Protein AF-A0A2N2STG0-F1 (afdb_monomer_lite)

Foldseek 3Di:
DDPLVVLVVVLCVVVVLVVQAQEQCLLAPFLFDDPDPLVVLLVVLVVCVVPPDPDDCRHVLVVLCVVQVALCSLVVLVVDDLVVLLVSCVSSVPFLVVCLFPPPSLLNNLLVLLVVLLVLCPPCLNPVLQPCVVPDRLSVVLNVLSNVLSVVSVPPPPDCNVVSLVSNLVSLVVSLVSLVVSVVCCVVPPDDLVSVSSSVSSNVSSVSSNLSSLCNDNPGVSVSVSVSVSVSSSSNSSSCSSPSVVSCVVCVVVVVVVVVVVVCVVCVLVDDPDPVSVVVLVVLQVVLVVLVVVLVVVLVVLVPPPDDPVVNVVVNVVSVVVSVVVSVVVVRDD

Secondary structure (DSSP, 8-state):
--HHHHHHHHHHHHHHHHHHSB-HHHHHHTTSPPSS-HHHHHHHHHHHHHS-----TTBHHHHHHHHS-STTHHHHHHHS-HHHHHHHHHHHT--GGG-SS--HHHHHHHHHHHHHHHHHHTSHHHHTTS--SSPPPHHHHHHHHHHHHHHHTTTT-TT-HHHHHHHHHHHHHHHHHHHHHHHHTHHHH---HHHHHHHHHHHHHHHHHHHHHHTT-S-HHHHHHHHHHHHHHHHHHHHHTT-HHHHHHHTHHHHHHHHHHHHHHHHGGG---SHHHHHHHHHHHHHHHHHHHHHHHHHHHHTTS---HHHHHHHHHHHHHHHHHHHHHHT---

Radius of gyration: 29.54 Å; chains: 1; bounding box: 77×51×75 Å

pLDDT: mean 80.1, std 12.78, range [44.28, 96.44]

Sequence (334 aa):
VGPAEVRRELAALVRGILASARCVHALTESGVPSGHGFFDELLDKVGRRFLPDVGDPQDLRAVIRRVFPKQRDYHWLGAVDEVTWRRLLDLLGVTAESVVGVPAELSSAVRILAHHVASLGLLPEITDRMPLDGVESPFLVLSDRVRRYTDSFDNDVAGDEDPLLVEALETLAACRDAVTHLRANKHVHGTSLRLTTLTFRLLRQVERLEVLLHLTEPIQRDFQRAAIALFRELVEAENTRNHVGRHVKASADLLAYQIVEHAAKKGSKYITTTRREFGRFFVASVGGGLIVAVFALFKLLLAKADLSLGAEALLYSLNYAACFILIYLTGAAL

Structure (mmCIF, N/CA/C/O backbone):
data_AF-A0A2N2STG0-F1
#
_entry.id   AF-A0A2N2STG0-F1
#
loop_
_atom_site.group_PDB
_atom_site.id
_atom_site.type_symbol
_atom_site.label_atom_id
_atom_site.label_alt_id
_atom_site.label_comp_id
_atom_site.label_asym_id
_atom_site.label_entity_id
_atom_site.label_seq_id
_atom_site.pdbx_PDB_ins_code
_atom_site.Cartn_x
_atom_site.Cartn_y
_atom_site.Cartn_z
_atom_site.occupancy
_atom_site.B_iso_or_equiv
_atom_site.auth_seq_id
_atom_site.auth_comp_id
_atom_site.auth_asym_id
_atom_site.auth_atom_id
_atom_site.pdbx_PDB_model_num
ATOM 1 N N . VAL A 1 1 ? 5.513 -27.836 -32.061 1.00 56.75 1 VAL A N 1
ATOM 2 C CA . VAL A 1 1 ? 5.977 -26.531 -31.547 1.00 56.75 1 VAL A CA 1
ATOM 3 C C . VAL A 1 1 ? 7.265 -26.758 -30.778 1.00 56.75 1 VAL A C 1
ATOM 5 O O . VAL A 1 1 ? 7.267 -27.542 -29.833 1.00 56.75 1 VAL A O 1
ATOM 8 N N . GLY A 1 2 ? 8.380 -26.193 -31.240 1.00 78.19 2 GLY A N 1
ATOM 9 C CA . GLY A 1 2 ? 9.674 -26.352 -30.561 1.00 78.19 2 GLY A CA 1
ATOM 10 C C . GLY A 1 2 ? 9.774 -25.475 -29.299 1.00 78.19 2 GLY A C 1
ATOM 11 O O . GLY A 1 2 ? 9.099 -24.448 -29.229 1.00 78.19 2 GLY A O 1
ATOM 12 N N . PRO A 1 3 ? 10.646 -25.784 -28.318 1.00 74.62 3 PRO A N 1
ATOM 13 C CA . PRO A 1 3 ? 10.806 -24.969 -27.101 1.00 74.62 3 PRO A CA 1
ATOM 14 C C . PRO A 1 3 ? 11.121 -23.486 -27.377 1.00 74.62 3 PRO A C 1
ATOM 16 O O . PRO A 1 3 ? 10.695 -22.597 -26.643 1.00 74.62 3 PRO A O 1
ATOM 19 N N . ALA A 1 4 ? 11.839 -23.202 -28.469 1.00 77.50 4 ALA A N 1
ATOM 20 C CA . ALA A 1 4 ? 12.186 -21.845 -28.896 1.00 77.50 4 ALA A CA 1
ATOM 21 C C . ALA A 1 4 ? 11.020 -21.067 -29.539 1.00 77.50 4 ALA A C 1
ATOM 23 O O . ALA A 1 4 ? 11.072 -19.839 -29.622 1.00 77.50 4 ALA A O 1
ATOM 24 N N . GLU A 1 5 ? 10.002 -21.773 -30.026 1.00 81.75 5 GLU A N 1
ATOM 25 C CA . GLU A 1 5 ? 8.785 -21.209 -30.615 1.00 81.75 5 GLU A CA 1
ATOM 26 C C . GLU A 1 5 ? 7.793 -20.855 -29.503 1.00 81.75 5 GLU A C 1
ATOM 28 O O . GLU A 1 5 ? 7.400 -19.697 -29.400 1.00 81.75 5 GLU A O 1
ATOM 33 N N . VAL A 1 6 ? 7.568 -21.779 -28.554 1.00 81.75 6 VAL A N 1
ATOM 34 C CA . VAL A 1 6 ? 6.781 -21.524 -27.330 1.00 81.75 6 VAL A CA 1
ATOM 35 C C . VAL A 1 6 ? 7.324 -20.318 -26.560 1.00 81.75 6 VAL A C 1
ATOM 37 O O . VAL A 1 6 ? 6.560 -19.453 -26.140 1.00 81.75 6 VAL A O 1
ATOM 40 N N . ARG A 1 7 ? 8.653 -20.219 -26.397 1.00 81.06 7 ARG A N 1
ATOM 41 C CA . ARG A 1 7 ? 9.286 -19.070 -25.730 1.00 81.06 7 ARG A CA 1
ATOM 42 C C . ARG A 1 7 ? 8.962 -17.751 -26.432 1.00 81.06 7 ARG A C 1
ATOM 44 O O . ARG A 1 7 ? 8.663 -16.769 -25.763 1.00 81.06 7 ARG A O 1
ATOM 51 N N . ARG A 1 8 ? 9.048 -17.717 -27.765 1.00 81.56 8 ARG A N 1
ATOM 52 C CA . ARG A 1 8 ? 8.791 -16.501 -28.551 1.00 81.56 8 ARG A CA 1
ATOM 53 C C . ARG A 1 8 ? 7.330 -16.080 -28.468 1.00 81.56 8 ARG A C 1
ATOM 55 O O . ARG A 1 8 ? 7.073 -14.902 -28.244 1.00 81.56 8 ARG A O 1
ATOM 62 N N . GLU A 1 9 ? 6.406 -17.026 -28.600 1.00 84.81 9 GLU A N 1
ATOM 63 C CA . GLU A 1 9 ? 4.970 -16.762 -28.485 1.00 84.81 9 GLU A CA 1
ATOM 64 C C . GLU A 1 9 ? 4.594 -16.277 -27.085 1.00 84.81 9 GLU A C 1
ATOM 66 O O . GLU A 1 9 ? 3.924 -15.257 -26.953 1.00 84.81 9 GLU A O 1
ATOM 71 N N . LEU A 1 10 ? 5.085 -16.941 -26.033 1.00 81.94 10 LEU A N 1
ATOM 72 C CA . LEU A 1 10 ? 4.819 -16.537 -24.654 1.00 81.94 10 LEU A CA 1
ATOM 73 C C . LEU A 1 10 ? 5.378 -15.140 -24.358 1.00 81.94 10 LEU A C 1
ATOM 75 O O . LEU A 1 10 ? 4.678 -14.305 -23.792 1.00 81.94 10 LEU A O 1
ATOM 79 N N . ALA A 1 11 ? 6.614 -14.863 -24.776 1.00 81.31 11 ALA A N 1
ATOM 80 C CA . ALA A 1 11 ? 7.226 -13.548 -24.613 1.00 81.31 11 ALA A CA 1
ATOM 81 C C . ALA A 1 11 ? 6.447 -12.454 -25.365 1.00 81.31 11 ALA A C 1
ATOM 83 O O . ALA A 1 11 ? 6.236 -11.367 -24.831 1.00 81.31 11 ALA A O 1
ATOM 84 N N . ALA A 1 12 ? 5.985 -12.740 -26.586 1.00 79.88 12 ALA A N 1
ATOM 85 C CA . ALA A 1 12 ? 5.164 -11.815 -27.364 1.00 79.88 12 ALA A CA 1
ATOM 86 C C . ALA A 1 12 ? 3.797 -11.564 -26.710 1.00 79.88 12 ALA A C 1
ATOM 88 O O . ALA A 1 12 ? 3.369 -10.415 -26.631 1.00 79.88 12 ALA A O 1
ATOM 89 N N . LEU A 1 13 ? 3.145 -12.608 -26.190 1.00 82.12 13 LEU A N 1
ATOM 90 C CA . LEU A 1 13 ? 1.874 -12.496 -25.472 1.00 82.12 13 LEU A CA 1
ATOM 91 C C . LEU A 1 13 ? 2.015 -11.662 -24.198 1.00 82.12 13 LEU A C 1
ATOM 93 O O . LEU A 1 13 ? 1.231 -10.743 -23.987 1.00 82.12 13 LEU A O 1
ATOM 97 N N . VAL A 1 14 ? 3.024 -11.945 -23.369 1.00 79.19 14 VAL A N 1
ATOM 98 C CA . VAL A 1 14 ? 3.260 -11.202 -22.122 1.00 79.19 14 VAL A CA 1
ATOM 99 C C . VAL A 1 14 ? 3.549 -9.732 -22.418 1.00 79.19 14 VAL A C 1
ATOM 101 O O . VAL A 1 14 ? 2.912 -8.865 -21.826 1.00 79.19 14 VAL A O 1
ATOM 104 N N . ARG A 1 15 ? 4.438 -9.435 -23.374 1.00 75.81 15 ARG A N 1
ATOM 105 C CA . ARG A 1 15 ? 4.717 -8.047 -23.773 1.00 75.81 15 ARG A CA 1
ATOM 106 C C . ARG A 1 15 ? 3.490 -7.352 -24.359 1.00 75.81 15 ARG A C 1
ATOM 108 O O . ARG A 1 15 ? 3.246 -6.201 -24.027 1.00 75.81 15 ARG A O 1
ATOM 115 N N . GLY A 1 16 ? 2.697 -8.043 -25.177 1.00 75.88 16 GLY A N 1
ATOM 116 C CA . GLY A 1 16 ? 1.460 -7.495 -25.739 1.00 75.88 16 GLY A CA 1
ATOM 117 C C . GLY A 1 16 ? 0.414 -7.169 -24.671 1.00 75.88 16 GLY A C 1
ATOM 118 O O . GLY A 1 16 ? -0.232 -6.125 -24.737 1.00 75.88 16 GLY A O 1
ATOM 119 N N . ILE A 1 17 ? 0.282 -8.022 -23.651 1.00 75.94 17 ILE A N 1
ATOM 120 C CA . ILE A 1 17 ? -0.587 -7.766 -22.497 1.00 75.94 17 ILE A CA 1
ATOM 121 C C . ILE A 1 17 ? -0.082 -6.553 -21.714 1.00 75.94 17 ILE A C 1
ATOM 123 O O . ILE A 1 17 ? -0.860 -5.644 -21.461 1.00 75.94 17 ILE A O 1
ATOM 127 N N . LEU A 1 18 ? 1.206 -6.504 -21.369 1.00 72.56 18 LEU A N 1
ATOM 128 C CA . LEU A 1 18 ? 1.771 -5.389 -20.601 1.00 72.56 18 LEU A CA 1
ATOM 129 C C . LEU A 1 18 ? 1.690 -4.054 -21.355 1.00 72.56 18 LEU A C 1
ATOM 131 O O . LEU A 1 18 ? 1.413 -3.034 -20.739 1.00 72.56 18 LEU A O 1
ATOM 135 N N . ALA A 1 19 ? 1.869 -4.061 -22.678 1.00 72.69 19 ALA A N 1
ATOM 136 C CA . ALA A 1 19 ? 1.784 -2.858 -23.504 1.00 72.69 19 ALA A CA 1
ATOM 137 C C . ALA A 1 19 ? 0.347 -2.336 -23.690 1.00 72.69 19 ALA A C 1
ATOM 139 O O . ALA A 1 19 ? 0.158 -1.157 -23.970 1.00 72.69 19 ALA A O 1
ATOM 140 N N . SER A 1 20 ? -0.663 -3.205 -23.577 1.00 75.19 20 SER A N 1
ATOM 141 C CA . SER A 1 20 ? -2.077 -2.835 -23.753 1.00 75.19 20 SER A CA 1
ATOM 142 C C . SER A 1 20 ? -2.840 -2.665 -22.439 1.00 75.19 20 SER A C 1
ATOM 144 O O . SER A 1 20 ? -3.946 -2.122 -22.446 1.00 75.19 20 SER A O 1
ATOM 146 N N . ALA A 1 21 ? -2.278 -3.131 -21.323 1.00 79.25 21 ALA A N 1
ATOM 147 C CA . ALA A 1 21 ? -2.916 -3.059 -20.022 1.00 79.25 21 ALA A CA 1
ATOM 148 C C . ALA A 1 21 ? -2.761 -1.668 -19.395 1.00 79.25 21 ALA A C 1
ATOM 150 O O . ALA A 1 21 ? -1.659 -1.132 -19.285 1.00 79.25 21 ALA A O 1
ATOM 151 N N . ARG A 1 22 ? -3.869 -1.126 -18.888 1.00 84.75 22 ARG A N 1
ATOM 152 C CA . ARG A 1 22 ? -3.864 0.046 -18.007 1.00 84.75 22 ARG A CA 1
ATOM 153 C C . ARG A 1 22 ? -3.353 -0.380 -16.643 1.00 84.75 22 ARG A C 1
ATOM 155 O O . ARG A 1 22 ? -3.936 -1.259 -16.000 1.00 84.75 22 ARG A O 1
ATOM 162 N N . CYS A 1 23 ? -2.255 0.223 -16.212 1.00 86.19 23 CYS A N 1
ATOM 163 C CA . CYS A 1 23 ? -1.507 -0.226 -15.048 1.00 86.19 23 CYS A CA 1
ATOM 164 C C . CYS A 1 23 ? -1.678 0.714 -13.857 1.00 86.19 23 CYS A C 1
ATOM 166 O O . CYS A 1 23 ? -1.606 0.230 -12.730 1.00 86.19 23 CYS A O 1
ATOM 168 N N . VAL A 1 24 ? -1.971 2.006 -14.072 1.00 86.81 24 VAL A N 1
ATOM 169 C CA . VAL A 1 24 ? -2.031 3.022 -13.003 1.00 86.81 24 VAL A CA 1
ATOM 170 C C . VAL A 1 24 ? -2.802 2.536 -11.779 1.00 86.81 24 VAL A C 1
ATOM 172 O O . VAL A 1 24 ? -2.237 2.496 -10.691 1.00 86.81 24 VAL A O 1
ATOM 175 N N . HIS A 1 25 ? -4.048 2.085 -11.933 1.00 85.12 25 HIS A N 1
ATOM 176 C CA . HIS A 1 25 ? -4.849 1.662 -10.782 1.00 85.12 25 HIS A CA 1
ATOM 177 C C . HIS A 1 25 ? -4.335 0.388 -10.097 1.00 85.12 25 HIS A C 1
ATOM 179 O O . HIS A 1 25 ? -4.450 0.249 -8.880 1.00 85.12 25 HIS A O 1
ATOM 185 N N . ALA A 1 26 ? -3.763 -0.555 -10.848 1.00 86.50 26 ALA A N 1
ATOM 186 C CA . ALA A 1 26 ? -3.136 -1.730 -10.249 1.00 86.50 26 ALA A CA 1
ATOM 187 C C . ALA A 1 26 ? -1.927 -1.317 -9.399 1.00 86.50 26 ALA A C 1
ATOM 189 O O . ALA A 1 26 ? -1.773 -1.778 -8.272 1.00 86.50 26 ALA A O 1
ATOM 190 N N . LEU A 1 27 ? -1.102 -0.405 -9.914 1.00 88.31 27 LEU A N 1
ATOM 191 C CA . LEU A 1 27 ? 0.110 0.060 -9.244 1.00 88.31 27 LEU A CA 1
ATOM 192 C C . LEU A 1 27 ? -0.187 0.939 -8.018 1.00 88.31 27 LEU A C 1
ATOM 194 O O . LEU A 1 27 ? 0.565 0.888 -7.046 1.00 88.31 27 LEU A O 1
ATOM 198 N N . THR A 1 28 ? -1.268 1.725 -8.037 1.00 86.88 28 THR A N 1
ATOM 199 C CA . THR A 1 28 ? -1.589 2.692 -6.972 1.00 86.88 28 THR A CA 1
ATOM 200 C C . THR A 1 28 ? -2.554 2.157 -5.909 1.00 86.88 28 THR A C 1
ATOM 202 O O . THR A 1 28 ? -2.449 2.555 -4.747 1.00 86.88 28 THR A O 1
ATOM 205 N N . GLU A 1 29 ? -3.489 1.271 -6.270 1.00 81.25 29 GLU A N 1
ATOM 206 C CA . GLU A 1 29 ? -4.606 0.872 -5.395 1.00 81.25 29 GLU A CA 1
ATOM 207 C C . GLU A 1 29 ? -4.572 -0.604 -4.970 1.00 81.25 29 GLU A C 1
ATOM 209 O O . GLU A 1 29 ? -5.070 -0.934 -3.890 1.00 81.25 29 GLU A O 1
ATOM 214 N N . SER A 1 30 ? -4.005 -1.521 -5.766 1.00 80.62 30 SER A N 1
ATOM 215 C CA . SER A 1 30 ? -4.041 -2.949 -5.415 1.00 80.62 30 SER A CA 1
ATOM 216 C C . SER A 1 30 ? -3.218 -3.236 -4.156 1.00 80.62 30 SER A C 1
ATOM 218 O O . SER A 1 30 ? -2.026 -2.943 -4.069 1.00 80.62 30 SER A O 1
ATOM 220 N N . GLY A 1 31 ? -3.865 -3.854 -3.165 1.00 68.94 31 GLY A N 1
ATOM 221 C CA . GLY A 1 31 ? -3.233 -4.255 -1.902 1.00 68.94 31 GLY A CA 1
ATOM 222 C C . GLY A 1 31 ? -3.076 -3.123 -0.883 1.00 68.94 31 GLY A C 1
ATOM 223 O O . GLY A 1 31 ? -2.706 -3.391 0.263 1.00 68.94 31 GLY A O 1
ATOM 224 N N . VAL A 1 32 ? -3.418 -1.884 -1.251 1.00 68.25 32 VAL A N 1
ATOM 225 C CA . VAL A 1 32 ? -3.405 -0.730 -0.348 1.00 68.25 32 VAL A CA 1
ATOM 226 C C . VAL A 1 32 ? -4.781 -0.603 0.320 1.00 68.25 32 VAL A C 1
ATOM 228 O O . VAL A 1 32 ? -5.797 -0.586 -0.375 1.00 68.25 32 VAL A O 1
ATOM 231 N N . PRO A 1 33 ? -4.866 -0.508 1.662 1.00 62.88 33 PRO A N 1
ATOM 232 C CA . PRO A 1 33 ? -6.145 -0.313 2.338 1.00 62.88 33 PRO A CA 1
ATOM 233 C C . PRO A 1 33 ? -6.833 0.969 1.868 1.00 62.88 33 PRO A C 1
ATOM 235 O O . PRO A 1 33 ? -6.194 2.028 1.759 1.00 62.88 33 PRO A O 1
ATOM 238 N N . SER A 1 34 ? -8.139 0.875 1.629 1.00 61.31 34 SER A N 1
ATOM 239 C CA . SER A 1 34 ? -8.946 2.013 1.200 1.00 61.31 34 SER A CA 1
ATOM 240 C C . SER A 1 34 ? -8.976 3.110 2.274 1.00 61.31 34 SER A C 1
ATOM 242 O O . SER A 1 34 ? -8.724 2.865 3.454 1.00 61.31 34 SER A O 1
ATOM 244 N N . GLY A 1 35 ? -9.226 4.357 1.868 1.00 56.09 35 GLY A N 1
ATOM 245 C CA . GLY A 1 35 ? -9.373 5.476 2.809 1.00 56.09 35 GLY A CA 1
ATOM 246 C C . GLY A 1 35 ? -10.710 5.507 3.543 1.00 56.09 35 GLY A C 1
ATOM 247 O O . GLY A 1 35 ? -10.916 6.390 4.373 1.00 56.09 35 GLY A O 1
ATOM 248 N N . HIS A 1 36 ? -11.601 4.567 3.232 1.00 57.41 36 HIS A N 1
ATOM 249 C CA . HIS A 1 36 ? -12.917 4.447 3.838 1.00 57.41 36 HIS A CA 1
ATOM 250 C C . HIS A 1 36 ? -12.833 3.793 5.220 1.00 57.41 36 HIS A C 1
ATOM 252 O O . HIS A 1 36 ? -11.835 3.160 5.578 1.00 57.41 36 HIS A O 1
ATOM 258 N N . GLY A 1 37 ? -13.877 3.972 6.032 1.00 58.19 37 GLY A N 1
ATOM 259 C CA . GLY A 1 37 ? -13.944 3.316 7.329 1.00 58.19 37 GLY A CA 1
ATOM 260 C C . GLY A 1 37 ? -13.908 1.796 7.160 1.00 58.19 37 GLY A C 1
ATOM 261 O O . GLY A 1 37 ? -14.424 1.254 6.186 1.00 58.19 37 GLY A O 1
ATOM 262 N N . PHE A 1 38 ? -13.336 1.088 8.136 1.00 63.78 38 PHE A N 1
ATOM 263 C CA . PHE A 1 38 ? -13.289 -0.379 8.150 1.00 63.78 38 PHE A CA 1
ATOM 264 C C . PHE A 1 38 ? -14.650 -1.032 7.817 1.00 63.78 38 PHE A C 1
ATOM 266 O O . PHE A 1 38 ? -14.708 -2.014 7.077 1.00 63.78 38 PHE A O 1
ATOM 273 N N . PHE A 1 39 ? -15.746 -0.474 8.344 1.00 60.75 39 PHE A N 1
ATOM 274 C CA . PHE A 1 39 ? -17.104 -0.964 8.100 1.00 60.75 39 PHE A CA 1
ATOM 275 C C . PHE A 1 39 ? -17.588 -0.738 6.666 1.00 60.75 39 PHE A C 1
ATOM 277 O O . PHE A 1 39 ? -18.233 -1.629 6.119 1.00 60.75 39 PHE A O 1
ATOM 284 N N . ASP A 1 40 ? -17.243 0.389 6.048 1.00 66.31 40 ASP A N 1
ATOM 285 C CA . ASP A 1 40 ? -17.576 0.661 4.647 1.00 66.31 40 ASP A CA 1
ATOM 286 C C . ASP A 1 40 ? -16.870 -0.359 3.744 1.00 66.31 40 ASP A C 1
ATOM 288 O O . ASP A 1 40 ? -17.488 -0.982 2.886 1.00 66.31 40 ASP A O 1
ATOM 292 N N . GLU A 1 41 ? -15.594 -0.645 4.023 1.00 70.44 41 GLU A N 1
ATOM 293 C CA . GLU A 1 41 ? -14.815 -1.619 3.257 1.00 70.44 41 GLU A CA 1
ATOM 294 C C . GLU A 1 41 ? -15.315 -3.067 3.452 1.00 70.44 41 GLU A C 1
ATOM 296 O O . GLU A 1 41 ? -15.244 -3.895 2.536 1.00 70.44 41 GLU A O 1
ATOM 301 N N . LEU A 1 42 ? -15.833 -3.396 4.641 1.00 70.81 42 LEU A N 1
ATOM 302 C CA . LEU A 1 42 ? -16.512 -4.669 4.892 1.00 70.81 42 LEU A CA 1
ATOM 303 C C . LEU A 1 42 ? -17.825 -4.778 4.116 1.00 70.81 42 LEU A C 1
ATOM 305 O O . LEU A 1 42 ? -18.059 -5.807 3.476 1.00 70.81 42 LEU A O 1
ATOM 309 N N . LEU A 1 43 ? -18.673 -3.748 4.187 1.00 72.44 43 LEU A N 1
ATOM 310 C CA . LEU A 1 43 ? -19.955 -3.706 3.486 1.00 72.44 43 LEU A CA 1
ATOM 311 C C . LEU A 1 43 ? -19.745 -3.816 1.977 1.00 72.44 43 LEU A C 1
ATOM 313 O O . LEU A 1 43 ? -20.403 -4.636 1.340 1.00 72.44 43 LEU A O 1
ATOM 317 N N . ASP A 1 44 ? -18.753 -3.117 1.432 1.00 73.56 44 ASP A N 1
ATOM 318 C CA . ASP A 1 44 ? -18.370 -3.209 0.025 1.00 73.56 44 ASP A CA 1
ATOM 319 C C . ASP A 1 44 ? -17.932 -4.619 -0.383 1.00 73.56 44 ASP A C 1
ATOM 321 O O . ASP A 1 44 ? -18.254 -5.087 -1.477 1.00 73.56 44 ASP A O 1
ATOM 325 N N . LYS A 1 45 ? -17.180 -5.330 0.464 1.00 75.06 45 LYS A N 1
ATOM 326 C CA . LYS A 1 45 ? -16.735 -6.705 0.162 1.00 75.06 45 LYS A CA 1
ATOM 327 C C . LYS A 1 45 ? -17.861 -7.718 0.245 1.00 75.06 45 LYS A C 1
ATOM 329 O O . LYS A 1 45 ? -17.909 -8.643 -0.566 1.00 75.06 45 LYS A O 1
ATOM 334 N N . VAL A 1 46 ? -18.763 -7.550 1.209 1.00 74.81 46 VAL A N 1
ATOM 335 C CA . VAL A 1 46 ? -19.980 -8.362 1.304 1.00 74.81 46 VAL A CA 1
ATOM 336 C C . VAL A 1 46 ? -20.878 -8.081 0.101 1.00 74.81 46 VAL A C 1
ATOM 338 O O . VAL A 1 46 ? -21.321 -9.025 -0.549 1.00 74.81 46 VAL A O 1
ATOM 341 N N . GLY A 1 47 ? -21.069 -6.812 -0.263 1.00 75.44 47 GLY A N 1
ATOM 342 C CA . GLY A 1 47 ? -21.822 -6.389 -1.442 1.00 75.44 47 GLY A CA 1
ATOM 343 C C . GLY A 1 47 ? -21.267 -6.992 -2.730 1.00 75.44 47 GLY A C 1
ATOM 344 O O . GLY A 1 47 ? -22.014 -7.604 -3.489 1.00 75.44 47 GLY A O 1
ATOM 345 N N . ARG A 1 48 ? -19.941 -6.957 -2.922 1.00 77.56 48 ARG A N 1
ATOM 346 C CA . ARG A 1 48 ? -19.256 -7.563 -4.081 1.00 77.56 48 ARG A CA 1
ATOM 347 C C . ARG A 1 48 ? -19.405 -9.081 -4.194 1.00 77.56 48 ARG A C 1
ATOM 349 O O . ARG A 1 48 ? -19.154 -9.639 -5.261 1.00 77.56 48 ARG A O 1
ATOM 356 N N . ARG A 1 49 ? -19.824 -9.768 -3.124 1.00 75.06 49 ARG A N 1
ATOM 357 C CA . ARG A 1 49 ? -20.189 -11.191 -3.178 1.00 75.06 49 ARG A CA 1
ATOM 358 C C . ARG A 1 49 ? -21.553 -11.418 -3.837 1.00 75.06 49 ARG A C 1
ATOM 360 O O . ARG A 1 49 ? -21.756 -12.479 -4.417 1.00 75.06 49 ARG A O 1
ATOM 367 N N . PHE A 1 50 ? -22.457 -10.443 -3.747 1.00 71.62 50 PHE A N 1
ATOM 368 C CA . PHE A 1 50 ? -23.789 -10.484 -4.356 1.00 71.62 50 PHE A CA 1
ATOM 369 C C . PHE A 1 50 ? -23.827 -9.802 -5.727 1.00 71.62 50 PHE A C 1
ATOM 371 O O . PHE A 1 50 ? -24.516 -10.284 -6.620 1.00 71.62 50 PHE A O 1
ATOM 378 N N . LEU A 1 51 ? -23.058 -8.726 -5.907 1.00 74.12 51 LEU A N 1
ATOM 379 C CA . LEU A 1 51 ? -22.933 -7.997 -7.165 1.00 74.12 51 LEU A CA 1
ATOM 380 C C . LEU A 1 51 ? -21.446 -7.903 -7.557 1.00 74.12 51 LEU A C 1
ATOM 382 O O . LEU A 1 51 ? -20.745 -6.993 -7.106 1.00 74.12 51 LEU A O 1
ATOM 386 N N . PRO A 1 52 ? -20.917 -8.866 -8.335 1.00 72.19 52 PRO A N 1
ATOM 387 C CA . PRO A 1 52 ? -19.525 -8.841 -8.756 1.00 72.19 52 PRO A CA 1
ATOM 388 C C . PRO A 1 52 ? -19.243 -7.607 -9.611 1.00 72.19 52 PRO A C 1
ATOM 390 O O . PRO A 1 52 ? -19.957 -7.325 -10.568 1.00 72.19 52 PRO A O 1
ATOM 393 N N . ASP A 1 53 ? -18.174 -6.901 -9.271 1.00 66.62 53 ASP A N 1
ATOM 394 C CA . ASP A 1 53 ? -17.731 -5.721 -10.005 1.00 66.62 53 ASP A CA 1
ATOM 395 C C . ASP A 1 53 ? -17.242 -6.094 -11.420 1.00 66.62 53 ASP A C 1
ATOM 397 O O . ASP A 1 53 ? -16.365 -6.957 -11.570 1.00 66.62 53 ASP A O 1
ATOM 401 N N . VAL A 1 54 ? -17.817 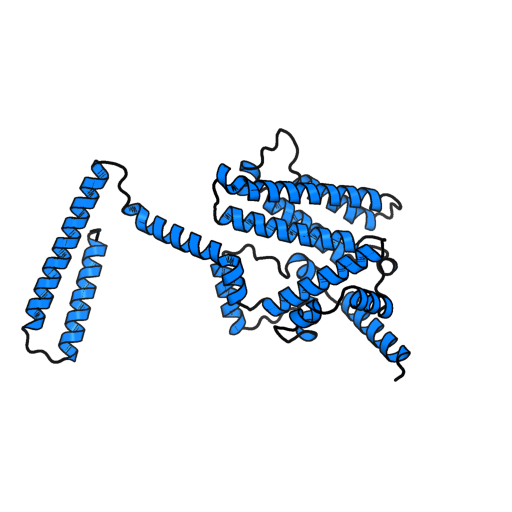-5.457 -12.445 1.00 60.66 54 VAL A N 1
ATOM 402 C CA . VAL A 1 54 ? -17.438 -5.616 -13.857 1.00 60.66 54 VAL A CA 1
ATOM 403 C C . VAL A 1 54 ? -16.501 -4.464 -14.213 1.00 60.66 54 VAL A C 1
ATOM 405 O O . VAL A 1 54 ? -16.912 -3.449 -14.766 1.00 60.66 54 VAL A O 1
ATOM 408 N N . GLY A 1 55 ? -15.234 -4.615 -13.831 1.00 68.38 55 GLY A N 1
ATOM 409 C CA . GLY A 1 55 ? -14.190 -3.644 -14.157 1.00 68.38 55 GLY A CA 1
ATOM 410 C C . GLY A 1 55 ? -13.786 -3.664 -15.636 1.00 68.38 55 GLY A C 1
ATOM 411 O O . GLY A 1 55 ? -14.128 -4.588 -16.378 1.00 68.38 55 GLY A O 1
ATOM 412 N N . ASP A 1 56 ? -13.006 -2.661 -16.038 1.00 78.75 56 ASP A N 1
ATOM 413 C CA . ASP A 1 56 ? -12.414 -2.552 -17.375 1.00 78.75 56 ASP A CA 1
ATOM 414 C C . ASP A 1 56 ? -11.574 -3.810 -17.706 1.00 78.75 56 ASP A C 1
ATOM 416 O O . ASP A 1 56 ? -10.638 -4.129 -16.966 1.00 78.75 56 ASP A O 1
ATOM 420 N N . PRO A 1 57 ? -11.874 -4.549 -18.794 1.00 80.00 57 PRO A N 1
ATOM 421 C CA . PRO A 1 57 ? -11.096 -5.717 -19.207 1.00 80.00 57 PRO A CA 1
ATOM 422 C C . PRO A 1 57 ? -9.622 -5.423 -19.514 1.00 80.00 57 PRO A C 1
ATOM 424 O O . PRO A 1 57 ? -8.816 -6.354 -19.500 1.00 80.00 57 PRO A O 1
ATOM 427 N N . GLN A 1 58 ? -9.283 -4.165 -19.812 1.00 82.38 58 GLN A N 1
ATOM 428 C CA . GLN A 1 58 ? -7.917 -3.714 -20.080 1.00 82.38 58 GLN A CA 1
ATOM 429 C C . GLN A 1 58 ? -7.169 -3.292 -18.808 1.00 82.38 58 GLN A C 1
ATOM 431 O O . GLN A 1 58 ? -5.968 -3.046 -18.865 1.00 82.38 58 GLN A O 1
ATOM 436 N N . ASP A 1 59 ? -7.832 -3.227 -17.652 1.00 86.06 59 ASP A N 1
ATOM 437 C CA . ASP A 1 59 ? -7.168 -2.981 -16.371 1.00 86.06 59 ASP A CA 1
ATOM 438 C C . ASP A 1 59 ? -6.297 -4.190 -15.994 1.00 86.06 59 ASP A C 1
ATOM 440 O O . ASP A 1 59 ? -6.760 -5.339 -15.996 1.00 86.06 59 ASP A O 1
ATOM 444 N N . LEU A 1 60 ? -5.035 -3.949 -15.625 1.00 87.25 60 LEU A N 1
ATOM 445 C CA . LEU A 1 60 ? -4.100 -4.997 -15.213 1.00 87.25 60 LEU A CA 1
ATOM 446 C C . LEU A 1 60 ? -4.667 -5.874 -14.081 1.00 87.25 60 LEU A C 1
ATOM 448 O O . LEU A 1 60 ? -4.428 -7.081 -14.051 1.00 87.25 60 LEU A O 1
ATOM 452 N N . ARG A 1 61 ? -5.494 -5.321 -13.191 1.00 88.38 61 ARG A N 1
ATOM 453 C CA . ARG A 1 61 ? -6.202 -6.086 -12.154 1.00 88.38 61 ARG A CA 1
ATOM 454 C C . ARG A 1 61 ? -7.154 -7.111 -12.764 1.00 88.38 61 ARG A C 1
ATOM 456 O O . ARG A 1 61 ? -7.211 -8.252 -12.310 1.00 88.38 61 ARG A O 1
ATOM 463 N N . ALA A 1 62 ? -7.901 -6.736 -13.803 1.00 87.44 62 ALA A N 1
ATOM 464 C CA . ALA A 1 62 ? -8.794 -7.651 -14.514 1.00 87.44 62 ALA A CA 1
ATOM 465 C C . ALA A 1 62 ? -8.013 -8.753 -15.239 1.00 87.44 62 ALA A C 1
ATOM 467 O O . ALA A 1 62 ? -8.401 -9.923 -15.172 1.00 87.44 62 ALA A O 1
ATOM 468 N N . VAL A 1 63 ? -6.881 -8.398 -15.850 1.00 87.56 63 VAL A N 1
ATOM 469 C CA . VAL A 1 63 ? -5.957 -9.354 -16.470 1.00 87.56 63 VAL A CA 1
ATOM 470 C C . VAL A 1 63 ? -5.441 -10.357 -15.436 1.00 87.56 63 VAL A C 1
ATOM 472 O O . VAL A 1 63 ? -5.572 -11.564 -15.644 1.00 87.56 63 VAL A O 1
ATOM 475 N N . ILE A 1 64 ? -4.935 -9.887 -14.291 1.00 89.31 64 ILE A N 1
ATOM 476 C CA . ILE A 1 64 ? -4.447 -10.743 -13.200 1.00 89.31 64 ILE A CA 1
ATOM 477 C C . ILE A 1 64 ? -5.540 -11.704 -12.736 1.00 89.31 64 ILE A C 1
ATOM 479 O O . ILE A 1 64 ? -5.286 -12.899 -12.615 1.00 89.31 64 ILE A O 1
ATOM 483 N N . ARG A 1 65 ? -6.775 -11.226 -12.545 1.00 89.00 65 ARG A N 1
ATOM 484 C CA . ARG A 1 65 ? -7.903 -12.082 -12.143 1.00 89.00 65 ARG A CA 1
ATOM 485 C C . ARG A 1 65 ? -8.249 -13.153 -13.177 1.00 89.00 65 ARG A C 1
ATOM 487 O O . ARG A 1 65 ? -8.718 -14.223 -12.800 1.00 89.00 65 ARG A O 1
ATOM 494 N N . ARG A 1 66 ? -8.042 -12.880 -14.467 1.00 88.31 66 ARG A N 1
ATOM 495 C CA . ARG A 1 66 ? -8.284 -13.848 -15.545 1.00 88.31 66 ARG A CA 1
ATOM 496 C C . ARG A 1 66 ? -7.175 -14.896 -15.637 1.00 88.31 66 ARG A C 1
ATOM 498 O O . ARG A 1 66 ? -7.474 -16.057 -15.904 1.00 88.31 66 ARG A O 1
ATOM 505 N N . VAL A 1 67 ? -5.922 -14.493 -15.424 1.00 89.25 67 VAL A N 1
ATOM 506 C CA . VAL A 1 67 ? -4.749 -15.382 -15.487 1.00 89.25 67 VAL A CA 1
ATOM 507 C C . VAL A 1 67 ? -4.604 -16.220 -14.209 1.00 89.25 67 VAL A C 1
ATOM 509 O O . VAL A 1 67 ? -4.287 -17.404 -14.292 1.00 89.25 67 VAL A O 1
ATOM 512 N N . PHE A 1 68 ? -4.904 -15.639 -13.043 1.00 91.25 68 PHE A N 1
ATOM 513 C CA . PHE A 1 68 ? -4.804 -16.257 -11.713 1.00 91.25 68 PHE A CA 1
ATOM 514 C C . PHE A 1 68 ? -6.171 -16.285 -11.007 1.00 91.25 68 PHE A C 1
ATOM 516 O O . PHE A 1 68 ? -6.394 -15.554 -10.035 1.00 91.25 68 PHE A O 1
ATOM 523 N N . PRO A 1 69 ? -7.131 -17.089 -11.500 1.00 88.94 69 PRO A N 1
ATOM 524 C CA . PRO A 1 69 ? -8.506 -17.062 -11.014 1.00 88.94 69 PRO A CA 1
ATOM 525 C C . PRO A 1 69 ? -8.688 -17.699 -9.629 1.00 88.94 69 PRO A C 1
ATOM 527 O O . PRO A 1 69 ? -9.736 -17.510 -9.005 1.00 88.94 69 PRO A O 1
ATOM 530 N N . LYS A 1 70 ? -7.728 -18.491 -9.126 1.00 89.56 70 LYS A N 1
ATOM 531 C CA . LYS A 1 70 ? -7.889 -19.188 -7.845 1.00 89.56 70 LYS A CA 1
ATOM 532 C C . LYS A 1 70 ? -7.420 -18.287 -6.708 1.00 89.56 70 LYS A C 1
ATOM 534 O O . LYS A 1 70 ? -6.300 -17.800 -6.701 1.00 89.56 70 LYS A O 1
ATOM 539 N N . GLN A 1 71 ? -8.224 -18.196 -5.647 1.00 86.56 71 GLN A N 1
ATOM 540 C CA . GLN A 1 71 ? -7.909 -17.410 -4.436 1.00 86.56 71 GLN A CA 1
ATOM 541 C C . GLN A 1 71 ? -6.587 -17.794 -3.741 1.00 86.56 71 GLN A C 1
ATOM 543 O O . GLN A 1 71 ? -6.124 -17.070 -2.867 1.00 86.56 71 GLN A O 1
ATOM 548 N N . ARG A 1 72 ? -6.007 -18.951 -4.078 1.00 90.25 72 ARG A N 1
ATOM 549 C CA . ARG A 1 72 ? -4.758 -19.472 -3.508 1.00 90.25 72 ARG A CA 1
ATOM 550 C C . ARG A 1 72 ? -3.591 -19.454 -4.499 1.00 90.25 72 ARG A C 1
ATOM 552 O O . ARG A 1 72 ? -2.547 -20.005 -4.166 1.00 90.25 72 ARG A O 1
ATOM 559 N N . ASP A 1 73 ? -3.739 -18.856 -5.685 1.00 91.88 73 ASP A N 1
ATOM 560 C CA . ASP A 1 73 ? -2.662 -18.832 -6.685 1.00 91.88 73 ASP A CA 1
ATOM 561 C C . ASP A 1 73 ? -1.411 -18.106 -6.159 1.00 91.88 73 ASP A C 1
ATOM 563 O O . ASP A 1 73 ? -0.285 -18.555 -6.371 1.00 91.88 73 ASP A O 1
ATOM 567 N N . TYR A 1 74 ? -1.595 -17.075 -5.333 1.00 92.00 74 TYR A N 1
ATOM 568 C CA . TYR A 1 74 ? -0.489 -16.395 -4.657 1.00 92.00 74 TYR A CA 1
ATOM 569 C C . TYR A 1 74 ? 0.407 -17.320 -3.803 1.00 92.00 74 TYR A C 1
ATOM 571 O O . TYR A 1 74 ? 1.594 -17.038 -3.650 1.00 92.00 74 TYR A O 1
ATOM 579 N N . HIS A 1 75 ? -0.108 -18.442 -3.275 1.00 92.06 75 HIS A N 1
ATOM 580 C CA . HIS A 1 75 ? 0.696 -19.365 -2.464 1.00 92.06 75 HIS A CA 1
ATOM 581 C C . HIS A 1 75 ? 1.780 -20.065 -3.282 1.00 92.06 75 HIS A C 1
ATOM 583 O O . HIS A 1 75 ? 2.924 -20.141 -2.838 1.00 92.06 75 HIS A O 1
ATOM 589 N N . TRP A 1 76 ? 1.436 -20.587 -4.464 1.00 94.12 76 TRP A N 1
ATOM 590 C CA . TRP A 1 76 ? 2.427 -21.271 -5.293 1.00 94.12 76 TRP A CA 1
ATOM 591 C C . TRP A 1 76 ? 3.379 -20.262 -5.937 1.00 94.12 76 TRP A C 1
ATOM 593 O O . TRP A 1 76 ? 4.576 -20.520 -5.995 1.00 94.12 76 TRP A O 1
ATOM 603 N N . LEU A 1 77 ? 2.888 -19.077 -6.318 1.00 92.69 77 LEU A N 1
ATOM 604 C CA . LEU A 1 77 ? 3.720 -17.982 -6.829 1.00 92.69 77 LEU A CA 1
ATOM 605 C C . LEU A 1 77 ? 4.754 -17.500 -5.802 1.00 92.69 77 LEU A C 1
ATOM 607 O O . LEU A 1 77 ? 5.904 -17.212 -6.151 1.00 92.69 77 LEU A O 1
ATOM 611 N N . GLY A 1 78 ? 4.357 -17.440 -4.529 1.00 90.44 78 GLY A N 1
ATOM 612 C CA . GLY A 1 78 ? 5.246 -17.140 -3.407 1.00 90.44 78 GLY A CA 1
ATOM 613 C C . GLY A 1 78 ? 6.262 -18.249 -3.117 1.00 90.44 78 GLY A C 1
ATOM 614 O O . GLY A 1 78 ? 7.353 -17.948 -2.646 1.00 90.44 78 GLY A O 1
ATOM 615 N N . ALA A 1 79 ? 5.940 -19.505 -3.440 1.00 92.50 79 ALA A N 1
ATOM 616 C CA . ALA A 1 79 ? 6.816 -20.658 -3.214 1.00 92.50 79 ALA A CA 1
ATOM 617 C C . ALA A 1 79 ? 7.918 -20.831 -4.276 1.00 92.50 79 ALA A C 1
ATOM 619 O O . ALA A 1 79 ? 8.903 -21.517 -4.015 1.00 92.50 79 ALA A O 1
ATOM 620 N N . VAL A 1 80 ? 7.771 -20.227 -5.461 1.00 94.00 80 VAL A N 1
ATOM 621 C CA . VAL A 1 80 ? 8.821 -20.218 -6.496 1.00 94.00 80 VAL A CA 1
ATOM 622 C C . VAL A 1 80 ? 10.027 -19.413 -5.995 1.00 94.00 80 VAL A C 1
ATOM 624 O O . VAL A 1 80 ? 9.869 -18.324 -5.451 1.00 94.00 80 VAL A O 1
ATOM 627 N N . ASP A 1 81 ? 11.246 -19.911 -6.155 1.00 92.69 81 ASP A N 1
ATOM 628 C CA . ASP A 1 81 ? 12.443 -19.186 -5.725 1.00 92.69 81 ASP A CA 1
ATOM 629 C C . ASP A 1 81 ? 12.777 -18.006 -6.660 1.00 92.69 81 ASP A C 1
ATOM 631 O O . ASP A 1 81 ? 12.331 -17.926 -7.808 1.00 92.69 81 ASP A O 1
ATOM 635 N N . GLU A 1 82 ? 13.573 -17.058 -6.166 1.00 89.56 82 GLU A N 1
ATOM 636 C CA . GLU A 1 82 ? 13.928 -15.853 -6.921 1.00 89.56 82 GLU A CA 1
ATOM 637 C C . GLU A 1 82 ? 14.755 -16.158 -8.183 1.00 89.56 82 GLU A C 1
ATOM 639 O O . GLU A 1 82 ? 14.592 -15.483 -9.198 1.00 89.56 82 GLU A O 1
ATOM 644 N N . VAL A 1 83 ? 15.602 -17.195 -8.165 1.00 92.06 83 VAL A N 1
ATOM 645 C CA . VAL A 1 83 ? 16.441 -17.569 -9.318 1.00 92.06 83 VAL A CA 1
ATOM 646 C C . VAL A 1 83 ? 15.567 -18.059 -10.471 1.00 92.06 83 VAL A C 1
ATOM 648 O O . VAL A 1 83 ? 15.769 -17.657 -11.618 1.00 92.06 83 VAL A O 1
ATOM 651 N N . THR A 1 84 ? 14.555 -18.872 -10.169 1.00 93.12 84 THR A N 1
ATOM 652 C CA . THR A 1 84 ? 13.570 -19.339 -11.150 1.00 93.12 84 THR A CA 1
ATOM 653 C C . THR A 1 84 ? 12.779 -18.178 -11.755 1.00 93.12 84 THR A C 1
ATOM 655 O O . THR A 1 84 ? 12.585 -18.140 -12.972 1.00 93.12 84 THR A O 1
ATOM 658 N N . TRP A 1 85 ? 12.374 -17.197 -10.943 1.00 93.00 85 TRP A N 1
ATOM 659 C CA . TRP A 1 85 ? 11.701 -15.996 -11.440 1.00 93.00 85 TRP A CA 1
ATOM 660 C C . TRP A 1 85 ? 12.576 -15.163 -12.370 1.00 93.00 85 TRP A C 1
ATOM 662 O O . TRP A 1 85 ? 12.127 -14.793 -13.454 1.00 93.00 85 TRP A O 1
ATOM 672 N N . ARG A 1 86 ? 13.828 -14.897 -11.986 1.00 90.88 86 ARG A N 1
ATOM 673 C CA . ARG A 1 86 ? 14.762 -14.142 -12.834 1.00 90.88 86 ARG A CA 1
ATOM 674 C C . ARG A 1 86 ? 14.988 -14.844 -14.167 1.00 90.88 86 ARG A C 1
ATOM 676 O O . ARG A 1 86 ? 14.840 -14.222 -15.212 1.00 90.88 86 ARG A O 1
ATOM 683 N N . ARG A 1 87 ? 15.187 -16.167 -14.144 1.00 90.50 87 ARG A N 1
ATOM 684 C CA . ARG A 1 87 ? 15.303 -16.975 -15.366 1.00 90.50 87 ARG A CA 1
ATOM 685 C C . ARG A 1 87 ? 14.065 -16.859 -16.257 1.00 90.50 87 ARG A C 1
ATOM 687 O O . ARG A 1 87 ? 14.200 -16.833 -17.477 1.00 90.50 87 ARG A O 1
ATOM 694 N N . LEU A 1 88 ? 12.864 -16.811 -15.678 1.00 88.94 88 LEU A N 1
ATOM 695 C CA . LEU A 1 88 ? 11.638 -16.589 -16.444 1.00 88.94 88 LEU A CA 1
ATOM 696 C C . LEU A 1 88 ? 11.630 -15.196 -17.088 1.00 88.94 88 LEU A C 1
ATOM 698 O O . LEU A 1 88 ? 11.346 -15.102 -18.278 1.00 88.94 88 LEU A O 1
ATOM 702 N N . LEU A 1 89 ? 11.970 -14.141 -16.342 1.00 87.25 89 LEU A N 1
ATOM 703 C CA . LEU A 1 89 ? 12.051 -12.777 -16.879 1.00 87.25 89 LEU A CA 1
ATOM 704 C C . LEU A 1 89 ? 13.069 -12.675 -18.024 1.00 87.25 89 LEU A C 1
ATOM 706 O O . LEU A 1 89 ? 12.739 -12.127 -19.076 1.00 87.25 89 LEU A O 1
ATOM 710 N N . ASP A 1 90 ? 14.244 -13.294 -17.874 1.00 86.94 90 ASP A N 1
ATOM 711 C CA . ASP A 1 90 ? 15.271 -13.364 -18.921 1.00 86.94 90 ASP A CA 1
ATOM 712 C C . ASP A 1 90 ? 14.748 -14.082 -20.176 1.00 86.94 90 ASP A C 1
ATOM 714 O O . ASP A 1 90 ? 14.929 -13.618 -21.302 1.00 86.94 90 ASP A O 1
ATOM 718 N N . LEU A 1 91 ? 14.042 -15.207 -20.004 1.00 85.44 91 LEU A N 1
ATOM 719 C CA . LEU A 1 91 ? 13.451 -15.965 -21.115 1.00 85.44 91 LEU A CA 1
ATOM 720 C C . LEU A 1 91 ? 12.332 -15.201 -21.830 1.00 85.44 91 LEU A C 1
ATOM 722 O O . LEU A 1 91 ? 12.144 -15.388 -23.036 1.00 85.44 91 LEU A O 1
ATOM 726 N N . LEU A 1 92 ? 11.588 -14.374 -21.095 1.00 81.38 92 LEU A N 1
ATOM 727 C CA . LEU A 1 92 ? 10.555 -13.495 -21.633 1.00 81.38 92 LEU A CA 1
ATOM 728 C C . LEU A 1 92 ? 11.141 -12.221 -22.259 1.00 81.38 92 LEU A C 1
ATOM 730 O O . LEU A 1 92 ? 10.418 -11.512 -22.957 1.00 81.38 92 LEU A O 1
ATOM 734 N N . GLY A 1 93 ? 12.434 -11.944 -22.064 1.00 78.44 93 GLY A N 1
ATOM 735 C CA . GLY A 1 93 ? 13.080 -10.714 -22.517 1.00 78.44 93 GLY A CA 1
ATOM 736 C C . GLY A 1 93 ? 12.519 -9.474 -21.822 1.00 78.44 93 GLY A C 1
ATOM 737 O O . GLY A 1 93 ? 12.344 -8.451 -22.474 1.00 78.44 93 GLY A O 1
ATOM 738 N N . VAL A 1 94 ? 12.160 -9.595 -20.540 1.00 77.31 94 VAL A N 1
ATOM 739 C CA . VAL A 1 94 ? 11.780 -8.461 -19.690 1.00 77.31 94 VAL A CA 1
ATOM 740 C C . VAL A 1 94 ? 13.062 -7.954 -19.031 1.00 77.31 94 VAL A C 1
ATOM 742 O O . VAL A 1 94 ? 13.569 -8.559 -18.082 1.00 77.31 94 VAL A O 1
ATOM 745 N N . THR A 1 95 ? 13.612 -6.871 -19.570 1.00 73.88 95 THR A N 1
ATOM 746 C CA . THR A 1 95 ? 14.874 -6.271 -19.115 1.00 73.88 95 THR A CA 1
ATOM 747 C C . THR A 1 95 ? 14.693 -4.799 -18.767 1.00 73.88 95 THR A C 1
ATOM 749 O O . THR A 1 95 ? 13.790 -4.153 -19.292 1.00 73.88 95 THR A O 1
ATOM 752 N N . ALA A 1 96 ? 15.568 -4.255 -17.926 1.00 69.06 96 ALA A N 1
ATOM 753 C CA . ALA A 1 96 ? 15.650 -2.824 -17.650 1.00 69.06 96 ALA A CA 1
ATOM 754 C C . ALA A 1 96 ? 15.863 -2.028 -18.952 1.00 69.06 96 ALA A C 1
ATOM 756 O O . ALA A 1 96 ? 15.196 -1.032 -19.190 1.00 69.06 96 ALA A O 1
ATOM 757 N N . GLU A 1 97 ? 16.678 -2.551 -19.876 1.00 62.22 97 GLU A N 1
ATOM 758 C CA . GLU A 1 97 ? 16.880 -1.974 -21.217 1.00 62.22 97 GLU A CA 1
ATOM 759 C C . GLU A 1 97 ? 15.632 -2.025 -22.116 1.00 62.22 97 GLU A C 1
ATOM 761 O O . GLU A 1 97 ? 15.540 -1.283 -23.086 1.00 62.22 97 GLU A O 1
ATOM 766 N N . SER A 1 98 ? 14.652 -2.893 -21.837 1.00 55.50 98 SER A N 1
ATOM 767 C CA . SER A 1 98 ? 13.365 -2.866 -22.552 1.00 55.50 98 SER A CA 1
ATOM 768 C C . SER A 1 98 ? 12.449 -1.725 -22.082 1.00 55.50 98 SER A C 1
ATOM 770 O O . SER A 1 98 ? 11.393 -1.508 -22.674 1.00 55.50 98 SER A O 1
ATOM 772 N N . VAL A 1 99 ? 12.880 -0.987 -21.052 1.00 52.41 99 VAL A N 1
ATOM 773 C CA . VAL A 1 99 ? 12.236 0.185 -20.450 1.00 52.41 99 VAL A CA 1
ATOM 774 C C . VAL A 1 99 ? 13.084 1.436 -20.736 1.00 52.41 99 VAL A C 1
ATOM 776 O O . VAL A 1 99 ? 13.445 2.185 -19.836 1.00 52.41 99 VAL A O 1
ATOM 779 N N . VAL A 1 100 ? 13.464 1.665 -21.999 1.00 46.00 100 VAL A N 1
ATOM 780 C CA . VAL A 1 100 ? 14.033 2.968 -22.391 1.00 46.00 100 VAL A CA 1
ATOM 781 C C . VAL A 1 100 ? 12.900 3.994 -22.347 1.00 46.00 100 VAL A C 1
ATOM 783 O O . VAL A 1 100 ? 11.996 3.957 -23.182 1.00 46.00 100 VAL A O 1
ATOM 786 N N . GLY A 1 101 ? 12.950 4.871 -21.342 1.00 55.12 101 GLY A N 1
ATOM 787 C CA . GLY A 1 101 ? 11.866 5.777 -20.966 1.00 55.12 101 GLY A CA 1
ATOM 788 C C . GLY A 1 101 ? 10.874 5.109 -20.009 1.00 55.12 101 GLY A C 1
ATOM 789 O O . GLY A 1 101 ? 10.383 4.005 -20.257 1.00 55.12 101 GLY A O 1
ATOM 790 N N . VAL A 1 102 ? 10.557 5.776 -18.895 1.00 59.28 102 VAL A N 1
ATOM 791 C CA . VAL A 1 102 ? 9.529 5.298 -17.961 1.00 59.28 102 VAL A CA 1
ATOM 792 C C . VAL A 1 102 ? 8.183 5.275 -18.688 1.00 59.28 102 VAL A C 1
ATOM 794 O O . VAL A 1 102 ? 7.747 6.320 -19.173 1.00 59.28 102 VAL A O 1
ATOM 797 N N . PRO A 1 103 ? 7.475 4.129 -18.760 1.00 75.62 103 PRO A N 1
ATOM 798 C CA . PRO A 1 103 ? 6.157 4.085 -19.373 1.00 75.62 103 PRO A CA 1
ATOM 799 C C . PRO A 1 103 ? 5.261 5.134 -18.714 1.00 75.62 103 PRO A C 1
ATOM 801 O O . PRO A 1 103 ? 5.226 5.219 -17.485 1.00 75.62 103 PRO A O 1
ATOM 804 N N . ALA A 1 104 ? 4.515 5.911 -19.502 1.00 81.81 104 ALA A N 1
ATOM 805 C CA . ALA A 1 104 ? 3.686 7.007 -18.985 1.00 81.81 104 ALA A CA 1
ATOM 806 C C . ALA A 1 104 ? 2.762 6.566 -17.828 1.00 81.81 104 ALA A C 1
ATOM 808 O O . ALA A 1 104 ? 2.536 7.314 -16.876 1.00 81.81 104 ALA A O 1
ATOM 809 N N . GLU A 1 105 ? 2.285 5.319 -17.870 1.00 84.75 105 GLU A N 1
ATOM 810 C CA . GLU A 1 105 ? 1.504 4.673 -16.808 1.00 84.75 105 GLU A CA 1
ATOM 811 C C . GLU A 1 105 ? 2.298 4.482 -15.498 1.00 84.75 105 GLU A C 1
ATOM 813 O O . GLU A 1 105 ? 1.764 4.733 -14.417 1.00 84.75 105 GLU A O 1
ATOM 818 N N . LEU A 1 106 ? 3.571 4.069 -15.569 1.00 86.75 106 LEU A N 1
ATOM 819 C CA . LEU A 1 106 ? 4.446 3.911 -14.401 1.00 86.75 106 LEU A CA 1
ATOM 820 C C . LEU A 1 106 ? 4.807 5.275 -13.803 1.00 86.75 106 LEU A C 1
ATOM 822 O O . LEU A 1 106 ? 4.658 5.458 -12.597 1.00 86.75 106 LEU A O 1
ATOM 826 N N . SER A 1 107 ? 5.187 6.247 -14.641 1.00 88.00 107 SER A N 1
ATOM 827 C CA . SER A 1 107 ? 5.466 7.629 -14.213 1.00 88.00 107 SER A CA 1
ATOM 828 C C . SER A 1 107 ? 4.246 8.243 -13.514 1.00 88.00 107 SER A C 1
ATOM 830 O O . SER A 1 107 ? 4.339 8.764 -12.399 1.00 88.00 107 SER A O 1
ATOM 832 N N . SER A 1 108 ? 3.058 8.073 -14.102 1.00 89.88 108 SER A N 1
ATOM 833 C CA . SER A 1 108 ? 1.796 8.515 -13.502 1.00 89.88 108 SER A CA 1
ATOM 834 C C . SER A 1 108 ? 1.529 7.839 -12.154 1.00 89.88 108 SER A C 1
ATOM 836 O O . SER A 1 108 ? 1.174 8.516 -11.190 1.00 89.88 108 SER A O 1
ATOM 838 N N . ALA A 1 109 ? 1.732 6.521 -12.048 1.00 91.81 109 ALA A N 1
ATOM 839 C CA . ALA A 1 109 ? 1.535 5.787 -10.798 1.00 91.81 109 ALA A CA 1
ATOM 840 C C . ALA A 1 109 ? 2.502 6.232 -9.688 1.00 91.81 109 ALA A C 1
ATOM 842 O O . ALA A 1 109 ? 2.073 6.444 -8.551 1.00 91.81 109 ALA A O 1
ATOM 843 N N . VAL A 1 110 ? 3.782 6.423 -10.022 1.00 93.12 110 VAL A N 1
ATOM 844 C CA . VAL A 1 110 ? 4.826 6.939 -9.122 1.00 93.12 110 VAL A CA 1
ATOM 845 C C . VAL A 1 110 ? 4.438 8.325 -8.596 1.00 93.12 110 VAL A C 1
ATOM 847 O O . VAL A 1 110 ? 4.416 8.541 -7.381 1.00 93.12 110 VAL A O 1
ATOM 850 N N . ARG A 1 111 ? 4.024 9.242 -9.483 1.00 93.25 111 ARG A N 1
ATOM 851 C CA . ARG A 1 111 ? 3.557 10.585 -9.100 1.00 93.25 111 ARG A CA 1
ATOM 852 C C . ARG A 1 111 ? 2.325 10.528 -8.202 1.00 93.25 111 ARG A C 1
ATOM 854 O O . ARG A 1 111 ? 2.296 11.218 -7.185 1.00 93.25 111 ARG A O 1
ATOM 861 N N . ILE A 1 112 ? 1.322 9.716 -8.541 1.00 93.56 112 ILE A N 1
ATOM 862 C CA . ILE A 1 112 ? 0.098 9.564 -7.736 1.00 93.56 112 ILE A CA 1
ATOM 863 C C . ILE A 1 112 ? 0.436 9.054 -6.331 1.00 93.56 112 ILE A C 1
ATOM 865 O O . ILE A 1 112 ? -0.041 9.616 -5.346 1.00 93.56 112 ILE A O 1
ATOM 869 N N . LEU A 1 113 ? 1.282 8.025 -6.214 1.00 93.62 113 LEU A N 1
ATOM 870 C CA . LEU A 1 113 ? 1.685 7.490 -4.913 1.00 93.62 113 LEU A CA 1
ATOM 871 C C . LEU A 1 113 ? 2.467 8.508 -4.085 1.00 93.62 113 LEU A C 1
ATOM 873 O O . LEU A 1 113 ? 2.190 8.632 -2.895 1.00 93.62 113 LEU A O 1
ATOM 877 N N . ALA A 1 114 ? 3.377 9.273 -4.688 1.00 95.62 114 ALA A N 1
ATOM 878 C CA . ALA A 1 114 ? 4.097 10.328 -3.977 1.00 95.62 114 ALA A CA 1
ATOM 879 C C . ALA A 1 114 ? 3.147 11.407 -3.430 1.00 95.62 114 ALA A C 1
ATOM 881 O O . ALA A 1 114 ? 3.255 11.787 -2.264 1.00 95.62 114 ALA A O 1
ATOM 882 N N . HIS A 1 115 ? 2.144 11.821 -4.214 1.00 94.50 115 HIS A N 1
ATOM 883 C CA . HIS A 1 115 ? 1.103 12.741 -3.740 1.00 94.50 115 HIS A CA 1
ATOM 884 C C . HIS A 1 115 ? 0.239 12.118 -2.638 1.00 94.50 115 HIS A C 1
ATOM 886 O O . HIS A 1 115 ? -0.113 12.802 -1.679 1.00 94.50 115 HIS A O 1
ATOM 892 N N . HIS A 1 116 ? -0.096 10.828 -2.727 1.00 92.75 116 HIS A N 1
ATOM 893 C CA . HIS A 1 116 ? -0.820 10.142 -1.657 1.00 92.75 116 HIS A CA 1
ATOM 894 C C . HIS A 1 116 ? -0.005 10.106 -0.357 1.00 92.75 116 HIS A C 1
ATOM 896 O O . HIS A 1 116 ? -0.542 10.467 0.693 1.00 92.75 116 HIS A O 1
ATOM 902 N N . VAL A 1 117 ? 1.286 9.768 -0.428 1.00 94.12 117 VAL A N 1
ATOM 903 C CA . VAL A 1 117 ? 2.201 9.791 0.722 1.00 94.12 117 VAL A CA 1
ATOM 904 C C . VAL A 1 117 ? 2.270 11.196 1.322 1.00 94.12 117 VAL A C 1
ATOM 906 O O . VAL A 1 117 ? 2.090 11.340 2.531 1.00 94.12 117 VAL A O 1
ATOM 909 N N . ALA A 1 118 ? 2.427 12.233 0.492 1.00 93.81 118 ALA A N 1
ATOM 910 C CA . ALA A 1 118 ? 2.382 13.628 0.926 1.00 93.81 118 ALA A CA 1
ATOM 911 C C . ALA A 1 118 ? 1.061 13.972 1.627 1.00 93.81 118 ALA A C 1
ATOM 913 O O . ALA A 1 118 ? 1.061 14.456 2.757 1.00 93.81 118 ALA A O 1
ATOM 914 N N . SER A 1 119 ? -0.073 13.648 1.003 1.00 92.94 119 SER A N 1
ATOM 915 C CA . SER A 1 119 ? -1.401 13.956 1.540 1.00 92.94 119 SER A CA 1
ATOM 916 C C . SER A 1 119 ? -1.657 13.309 2.902 1.00 92.94 119 SER A C 1
ATOM 918 O O . SER A 1 119 ? -2.226 13.947 3.783 1.00 92.94 119 SER A O 1
ATOM 920 N N . LEU A 1 120 ? -1.209 12.063 3.103 1.00 90.81 120 LEU A N 1
ATOM 921 C CA . LEU A 1 120 ? -1.355 11.352 4.371 1.00 90.81 120 LEU A CA 1
ATOM 922 C C . LEU A 1 120 ? -0.358 11.851 5.420 1.00 90.81 120 LEU A C 1
ATOM 924 O O . LEU A 1 120 ? -0.715 11.964 6.592 1.00 90.81 120 LEU A O 1
ATOM 928 N N . GLY A 1 121 ? 0.879 12.139 5.012 1.00 90.94 121 GLY A N 1
ATOM 929 C CA . GLY A 1 121 ? 1.953 12.596 5.893 1.00 90.94 121 GLY A CA 1
ATOM 930 C C . GLY A 1 121 ? 1.753 14.017 6.424 1.00 90.94 121 GLY A C 1
ATOM 931 O O . GLY A 1 121 ? 2.309 14.365 7.462 1.00 90.94 121 GLY A O 1
ATOM 932 N N . LEU A 1 122 ? 0.925 14.818 5.749 1.00 90.88 122 LEU A N 1
ATOM 933 C CA . LEU A 1 122 ? 0.576 16.189 6.139 1.00 90.88 122 LEU A CA 1
ATOM 934 C C . LEU A 1 122 ? -0.714 16.296 6.953 1.00 90.88 122 LEU A C 1
ATOM 936 O O . LEU A 1 122 ? -1.139 17.399 7.293 1.00 90.88 122 LEU A O 1
ATOM 940 N N . LEU A 1 123 ? -1.357 15.170 7.264 1.00 90.44 123 LEU A N 1
ATOM 941 C CA . LEU A 1 123 ? -2.513 15.186 8.148 1.00 90.44 123 LEU A CA 1
ATOM 942 C C . LEU A 1 123 ? -2.094 15.614 9.566 1.00 90.44 123 LEU A C 1
ATOM 944 O O . LEU A 1 123 ? -1.051 15.150 10.037 1.00 90.44 123 LEU A O 1
ATOM 948 N N . PRO A 1 124 ? -2.932 16.389 10.287 1.00 86.31 124 PRO A N 1
ATOM 949 C CA . PRO A 1 124 ? -2.652 16.826 11.658 1.00 86.31 124 PRO A CA 1
ATOM 950 C C . PRO A 1 124 ? -2.275 15.675 12.592 1.00 86.31 124 PRO A C 1
ATOM 952 O O . PRO A 1 124 ? -1.383 15.787 13.426 1.00 86.31 124 PRO A O 1
ATOM 955 N N . GLU A 1 125 ? -2.892 14.501 12.408 1.00 85.94 125 GLU A N 1
ATOM 956 C CA . GLU A 1 125 ? -2.566 13.313 13.195 1.00 85.94 125 GLU A CA 1
ATOM 957 C C . GLU A 1 125 ? -1.088 12.901 13.112 1.00 85.94 125 GLU A C 1
ATOM 959 O O . GLU A 1 125 ? -0.567 12.333 14.076 1.00 85.94 125 GLU A O 1
ATOM 964 N N . ILE A 1 126 ? -0.436 13.167 11.980 1.00 88.00 126 ILE A N 1
ATOM 965 C CA . ILE A 1 126 ? 0.977 12.883 11.738 1.00 88.00 126 ILE A CA 1
ATOM 966 C C . ILE A 1 126 ? 1.827 14.101 12.107 1.00 88.00 126 ILE A C 1
ATOM 968 O O . ILE A 1 126 ? 2.746 13.968 12.915 1.00 88.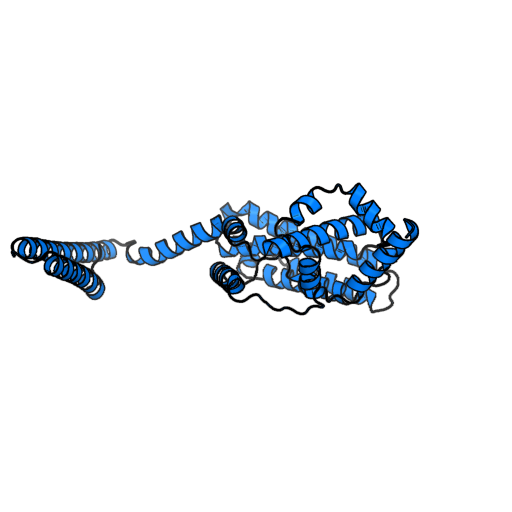00 126 ILE A O 1
ATOM 972 N N . THR A 1 127 ? 1.496 15.284 11.580 1.00 87.00 127 THR A N 1
ATOM 973 C CA . THR A 1 127 ? 2.316 16.496 11.742 1.00 87.00 127 THR A CA 1
ATOM 974 C C . THR A 1 127 ? 2.394 16.974 13.187 1.00 87.00 127 THR A C 1
ATOM 976 O O . THR A 1 127 ? 3.468 17.359 13.629 1.00 87.00 127 THR A O 1
ATOM 979 N N . ASP A 1 128 ? 1.319 16.866 13.976 1.00 83.38 128 ASP A N 1
ATOM 980 C CA . ASP A 1 128 ? 1.328 17.289 15.389 1.00 83.38 128 ASP A CA 1
ATOM 981 C C . ASP A 1 128 ? 2.282 16.445 16.255 1.00 83.38 128 ASP A C 1
ATOM 983 O O . ASP A 1 128 ? 2.649 16.832 17.364 1.00 83.38 128 ASP A O 1
ATOM 987 N N . ARG A 1 129 ? 2.657 15.252 15.776 1.00 82.75 129 ARG A N 1
ATOM 988 C CA . ARG A 1 129 ? 3.525 14.288 16.476 1.00 82.75 129 ARG A CA 1
ATOM 989 C C . ARG A 1 129 ? 4.922 14.204 15.869 1.00 82.75 129 ARG A C 1
ATOM 991 O O . ARG A 1 129 ? 5.757 13.454 16.367 1.00 82.75 129 ARG A O 1
ATOM 998 N N . MET A 1 130 ? 5.166 14.958 14.805 1.00 78.81 130 MET A N 1
ATOM 999 C CA . MET A 1 130 ? 6.456 15.085 14.152 1.00 78.81 130 MET A CA 1
ATOM 1000 C C . MET A 1 130 ? 6.887 16.546 14.263 1.00 78.81 130 MET A C 1
ATOM 1002 O O . MET A 1 130 ? 6.462 17.352 13.439 1.00 78.81 130 MET A O 1
ATOM 1006 N N . PRO A 1 131 ? 7.689 16.918 15.277 1.00 65.81 131 PRO A N 1
ATOM 1007 C CA . PRO A 1 131 ? 8.194 18.278 15.371 1.00 65.81 131 PRO A CA 1
ATOM 1008 C C . PRO A 1 131 ? 9.028 18.584 14.123 1.00 65.81 131 PRO A C 1
ATOM 1010 O O . PRO A 1 131 ? 10.080 17.995 13.887 1.00 65.81 131 PRO A O 1
ATOM 1013 N N . LEU A 1 132 ? 8.498 19.468 13.284 1.00 66.31 132 LEU A N 1
ATOM 1014 C CA . LEU A 1 132 ? 9.202 20.045 12.153 1.00 66.31 132 LEU A CA 1
ATOM 1015 C C . LEU A 1 132 ? 9.929 21.273 12.705 1.00 66.31 132 LEU A C 1
ATOM 1017 O O . LEU A 1 132 ? 9.342 22.350 12.781 1.00 66.31 132 LEU A O 1
ATOM 1021 N N . ASP A 1 133 ? 11.168 21.103 13.171 1.00 58.69 133 ASP A N 1
ATOM 1022 C CA . ASP A 1 133 ? 11.991 22.163 13.782 1.00 58.69 133 ASP A CA 1
ATOM 1023 C C . ASP A 1 133 ? 12.447 23.203 12.733 1.00 58.69 133 ASP A C 1
ATOM 1025 O O . ASP A 1 133 ? 13.631 23.369 12.452 1.00 58.69 133 ASP A O 1
ATOM 1029 N N . GLY A 1 134 ? 11.496 23.870 12.071 1.00 60.66 134 GLY A N 1
ATOM 1030 C CA . GLY A 1 134 ? 11.744 24.786 10.952 1.00 60.66 134 GLY A CA 1
ATOM 1031 C C . GLY A 1 134 ? 12.140 24.102 9.636 1.00 60.66 134 GLY A C 1
ATOM 1032 O O . GLY A 1 134 ? 12.388 24.793 8.651 1.00 60.66 134 GLY A O 1
ATOM 1033 N N . VAL A 1 135 ? 12.185 22.768 9.603 1.00 69.69 135 VAL A N 1
ATOM 1034 C CA . VAL A 1 135 ? 12.488 21.966 8.408 1.00 69.69 135 VAL A CA 1
ATOM 1035 C C . VAL A 1 135 ? 11.201 21.675 7.632 1.00 69.69 135 VAL A C 1
ATOM 1037 O O . VAL A 1 135 ? 10.157 21.397 8.222 1.00 69.69 135 VAL A O 1
ATOM 1040 N N . GLU A 1 136 ? 11.269 21.729 6.302 1.00 81.12 136 GLU A N 1
ATOM 1041 C CA . GLU A 1 136 ? 10.160 21.319 5.438 1.00 81.12 136 GLU A CA 1
ATOM 1042 C C . GLU A 1 136 ? 9.819 19.835 5.657 1.00 81.12 136 GLU A C 1
ATOM 1044 O O . GLU A 1 136 ? 10.699 18.995 5.848 1.00 81.12 136 GLU A O 1
ATOM 1049 N N . SER A 1 137 ? 8.528 19.495 5.648 1.00 88.94 137 SER A N 1
ATOM 1050 C CA . SER A 1 137 ? 8.085 18.115 5.863 1.00 88.94 137 SER A CA 1
ATOM 1051 C C . SER A 1 137 ? 8.707 17.172 4.821 1.00 88.94 137 SER A C 1
ATOM 1053 O O . SER A 1 137 ? 8.549 17.430 3.624 1.00 88.94 137 SER A O 1
ATOM 1055 N N . PRO A 1 138 ? 9.336 16.043 5.218 1.00 92.00 138 PRO A N 1
ATOM 1056 C CA . PRO A 1 138 ? 9.953 15.115 4.267 1.00 92.00 138 PRO A CA 1
ATOM 1057 C C . PRO A 1 138 ? 8.936 14.567 3.256 1.00 92.00 138 PRO A C 1
ATOM 1059 O O . PRO A 1 138 ? 9.288 14.293 2.113 1.00 92.00 138 PRO A O 1
ATOM 1062 N N . PHE A 1 139 ? 7.656 14.485 3.637 1.00 94.31 139 PHE A N 1
ATOM 1063 C CA . PHE A 1 139 ? 6.585 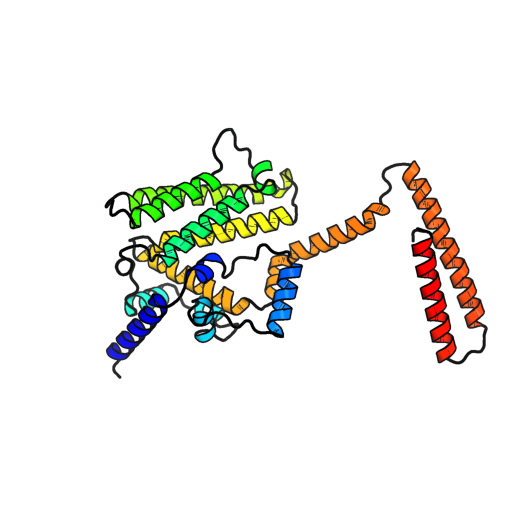14.049 2.745 1.00 94.31 139 PHE A CA 1
ATOM 1064 C C . PHE A 1 139 ? 6.291 15.056 1.617 1.00 94.31 139 PHE A C 1
ATOM 1066 O O . PHE A 1 139 ? 5.950 14.639 0.512 1.00 94.31 139 PHE A O 1
ATOM 1073 N N . LEU A 1 140 ? 6.435 16.366 1.869 1.00 92.88 140 LEU A N 1
ATOM 1074 C CA . LEU A 1 140 ? 6.321 17.400 0.827 1.00 92.88 140 LEU A CA 1
ATOM 1075 C C . LEU A 1 140 ? 7.525 17.362 -0.110 1.00 92.88 140 LEU A C 1
ATOM 1077 O O . LEU A 1 140 ? 7.351 17.312 -1.327 1.00 92.88 140 LEU A O 1
ATOM 1081 N N . VAL A 1 141 ? 8.728 17.308 0.469 1.00 94.75 141 VAL A N 1
ATOM 1082 C CA . VAL A 1 141 ? 9.988 17.230 -0.282 1.00 94.75 141 VAL A CA 1
ATOM 1083 C C . VAL A 1 141 ? 9.997 16.005 -1.200 1.00 94.75 141 VAL A C 1
ATOM 1085 O O . VAL A 1 141 ? 10.396 16.109 -2.359 1.00 94.75 141 VAL A O 1
ATOM 1088 N N . LEU A 1 142 ? 9.491 14.861 -0.723 1.00 96.38 142 LEU A N 1
ATOM 1089 C CA . LEU A 1 142 ? 9.363 13.641 -1.519 1.00 96.38 142 LEU A CA 1
ATOM 1090 C C . LEU A 1 142 ? 8.520 13.869 -2.777 1.00 96.38 142 LEU A C 1
ATOM 1092 O O . LEU A 1 142 ? 8.921 13.454 -3.861 1.00 96.38 142 LEU A O 1
ATOM 1096 N N . SER A 1 143 ? 7.365 14.528 -2.647 1.00 95.62 143 SER A N 1
ATOM 1097 C CA . SER A 1 143 ? 6.476 14.777 -3.785 1.00 95.62 143 SER A CA 1
ATOM 1098 C C . SER A 1 143 ? 7.125 15.669 -4.844 1.00 95.62 143 SER A C 1
ATOM 1100 O O . SER A 1 143 ? 6.904 15.441 -6.033 1.00 95.62 143 SER A O 1
ATOM 1102 N N . ASP A 1 144 ? 7.927 16.663 -4.445 1.00 94.38 144 ASP A N 1
ATOM 1103 C CA . ASP A 1 144 ? 8.645 17.508 -5.404 1.00 94.38 144 ASP A CA 1
ATOM 1104 C C . ASP A 1 144 ? 9.807 16.761 -6.069 1.00 94.38 144 ASP A C 1
ATOM 1106 O O . ASP A 1 144 ? 9.933 16.805 -7.290 1.00 94.38 144 ASP A O 1
ATOM 1110 N N . ARG A 1 145 ? 10.612 16.013 -5.303 1.00 95.12 145 ARG A N 1
ATOM 1111 C CA . ARG A 1 145 ? 11.734 15.226 -5.846 1.00 95.12 145 ARG A CA 1
ATOM 1112 C C . ARG A 1 145 ? 11.270 14.140 -6.807 1.00 95.12 145 ARG A C 1
ATOM 1114 O O . ARG A 1 145 ? 11.810 14.030 -7.902 1.00 95.12 145 ARG A O 1
ATOM 1121 N N . VAL A 1 146 ? 10.222 13.399 -6.444 1.00 94.62 146 VAL A N 1
ATOM 1122 C CA . VAL A 1 146 ? 9.612 12.405 -7.336 1.00 94.62 146 VAL A CA 1
ATOM 1123 C C . VAL A 1 146 ? 9.096 13.067 -8.608 1.00 94.62 146 VAL A C 1
ATOM 1125 O O . VAL A 1 146 ? 9.323 12.536 -9.687 1.00 94.62 146 VAL A O 1
ATOM 1128 N N . ARG A 1 147 ? 8.447 14.235 -8.509 1.00 92.56 147 ARG A N 1
ATOM 1129 C CA . ARG A 1 147 ? 7.986 14.974 -9.690 1.00 92.56 147 ARG A CA 1
ATOM 1130 C C . ARG A 1 147 ? 9.152 15.362 -10.599 1.00 92.56 147 ARG A C 1
ATOM 1132 O O . ARG A 1 147 ? 9.083 15.075 -11.786 1.00 92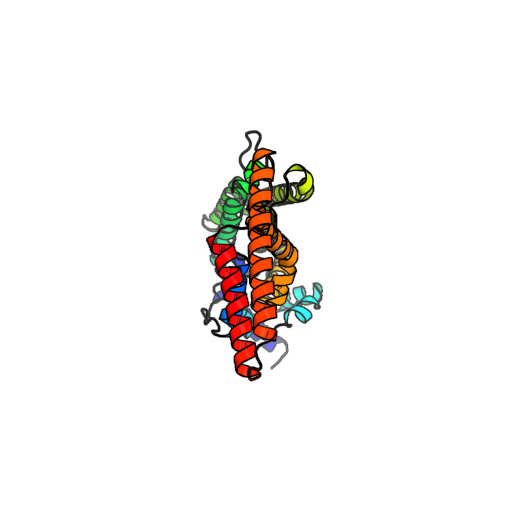.56 147 ARG A O 1
ATOM 1139 N N . ARG A 1 148 ? 10.218 15.957 -10.049 1.00 91.56 148 ARG A N 1
ATOM 1140 C CA . ARG A 1 148 ? 11.421 16.329 -10.817 1.00 91.56 148 ARG A CA 1
ATOM 1141 C C . ARG A 1 148 ? 12.044 15.126 -11.517 1.00 91.56 148 ARG A C 1
ATOM 1143 O O . ARG A 1 148 ? 12.347 15.222 -12.698 1.00 91.56 148 ARG A O 1
ATOM 1150 N N . TYR A 1 149 ? 12.170 14.004 -10.809 1.00 90.50 149 TYR A N 1
ATOM 1151 C CA . TYR A 1 149 ? 12.650 12.748 -11.379 1.00 90.50 149 TYR A CA 1
ATOM 1152 C C . TYR A 1 149 ? 11.745 12.240 -12.507 1.00 90.50 149 TYR A C 1
ATOM 1154 O O . TYR A 1 149 ? 12.215 11.861 -13.567 1.00 90.50 149 TYR A O 1
ATOM 1162 N N . THR A 1 150 ? 1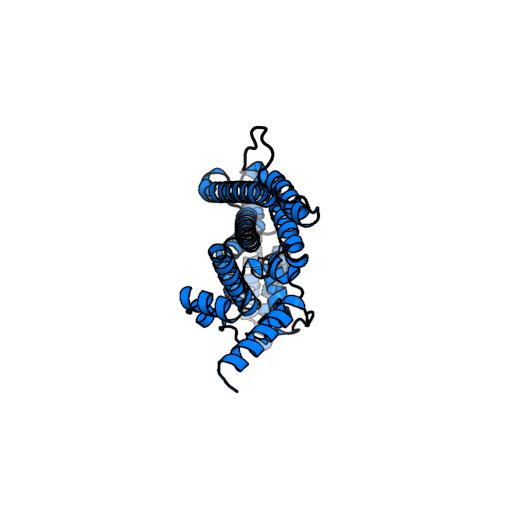0.424 12.257 -12.327 1.00 88.69 150 THR A N 1
ATOM 1163 C CA . THR A 1 150 ? 9.523 11.798 -13.391 1.00 88.69 150 THR A CA 1
ATOM 1164 C C . THR A 1 150 ? 9.471 12.744 -14.591 1.00 88.69 150 THR A C 1
ATOM 1166 O O . THR A 1 150 ? 9.280 12.280 -15.709 1.00 88.69 150 THR A O 1
ATOM 1169 N N . ASP A 1 151 ? 9.649 14.049 -14.371 1.00 87.31 151 ASP A N 1
ATOM 1170 C CA . ASP A 1 151 ? 9.658 15.063 -15.428 1.00 87.31 151 ASP A CA 1
ATOM 1171 C C . ASP A 1 151 ? 10.976 15.024 -16.235 1.00 87.31 151 ASP A C 1
ATOM 1173 O O . ASP A 1 151 ? 11.000 15.488 -17.376 1.00 87.31 151 ASP A O 1
ATOM 1177 N N . SER A 1 152 ? 12.079 14.478 -15.697 1.00 85.69 152 SER A N 1
ATOM 1178 C CA . SER A 1 152 ? 13.343 14.380 -16.447 1.00 85.69 152 SER A CA 1
ATOM 1179 C C . SER A 1 152 ? 13.254 13.412 -17.630 1.00 85.69 152 SER A C 1
ATOM 1181 O O . SER A 1 152 ? 13.882 13.674 -18.652 1.00 85.69 152 SER A O 1
ATOM 1183 N N . PHE A 1 153 ? 12.400 12.383 -17.548 1.00 78.75 153 PHE A N 1
ATOM 1184 C CA . PHE A 1 153 ? 12.157 11.438 -18.649 1.00 78.75 153 PHE A CA 1
ATOM 1185 C C . PHE A 1 153 ? 11.475 12.072 -19.867 1.00 78.75 153 PHE A C 1
ATOM 1187 O O . PHE A 1 153 ? 11.658 11.601 -20.986 1.00 78.75 153 PHE A O 1
ATOM 1194 N N . ASP A 1 154 ? 10.685 13.130 -19.658 1.00 73.88 154 ASP A N 1
ATOM 1195 C CA . ASP A 1 154 ? 9.951 13.811 -20.731 1.00 73.88 154 ASP A CA 1
ATOM 1196 C C . ASP A 1 154 ? 10.800 14.891 -21.428 1.00 73.88 154 ASP A C 1
ATOM 1198 O O . ASP A 1 154 ? 10.485 15.301 -22.546 1.00 73.88 154 ASP A O 1
ATOM 1202 N N . ASN A 1 155 ? 11.860 15.386 -20.775 1.00 65.94 155 ASN A N 1
ATOM 1203 C CA . ASN A 1 155 ? 12.548 16.617 -21.180 1.00 65.94 155 ASN A CA 1
ATOM 1204 C C . ASN A 1 155 ? 13.858 16.418 -21.968 1.00 65.94 155 ASN A C 1
ATOM 1206 O O . ASN A 1 155 ? 14.542 17.406 -22.230 1.00 65.94 155 ASN A O 1
ATOM 1210 N N . ASP A 1 156 ? 14.213 15.193 -22.375 1.00 56.66 156 ASP A N 1
ATOM 1211 C CA . ASP A 1 156 ? 15.425 14.875 -23.170 1.00 56.66 156 ASP A CA 1
ATOM 1212 C C . ASP A 1 156 ? 16.741 15.422 -22.551 1.00 56.66 156 ASP A C 1
ATOM 1214 O O . ASP A 1 156 ? 17.778 15.540 -23.210 1.00 56.66 156 ASP A O 1
ATOM 1218 N N . VAL A 1 157 ? 16.715 15.766 -21.253 1.00 55.69 157 VAL A N 1
ATOM 1219 C CA . VAL A 1 157 ? 17.877 16.221 -20.480 1.00 55.69 157 VAL A CA 1
ATOM 1220 C C . VAL A 1 157 ? 18.664 14.983 -20.072 1.00 55.69 157 VAL A C 1
ATOM 1222 O O . VAL A 1 157 ? 18.574 14.488 -18.951 1.00 55.69 157 VAL A O 1
ATOM 1225 N N . ALA A 1 158 ? 19.408 14.440 -21.031 1.00 54.31 158 ALA A N 1
ATOM 1226 C CA . ALA A 1 158 ? 20.253 13.279 -20.816 1.00 54.31 158 ALA A CA 1
ATOM 1227 C C . ALA A 1 158 ? 21.292 13.564 -19.713 1.00 54.31 158 ALA A C 1
ATOM 1229 O O . ALA A 1 158 ? 22.178 14.401 -19.895 1.00 54.31 158 ALA A O 1
ATOM 1230 N N . GLY A 1 159 ? 21.201 12.840 -18.590 1.00 60.94 159 GLY A N 1
ATOM 1231 C CA . GLY A 1 159 ? 22.264 12.764 -17.578 1.00 60.94 159 GLY A CA 1
ATOM 1232 C C . GLY A 1 159 ? 21.873 13.039 -16.121 1.00 60.94 159 GLY A C 1
ATOM 1233 O O . GLY A 1 159 ? 22.654 12.680 -15.245 1.00 60.94 159 GLY A O 1
ATOM 1234 N N . ASP A 1 160 ? 20.693 13.605 -15.842 1.00 66.25 160 ASP A N 1
ATOM 1235 C CA . ASP A 1 160 ? 20.289 13.972 -14.466 1.00 66.25 160 ASP A CA 1
ATOM 1236 C C . ASP A 1 160 ? 19.376 12.935 -13.769 1.00 66.25 160 ASP A C 1
ATOM 1238 O O . ASP A 1 160 ? 19.053 13.086 -12.592 1.00 66.25 160 ASP A O 1
ATOM 1242 N N . GLU A 1 161 ? 18.975 11.855 -14.448 1.00 76.31 161 GLU A N 1
ATOM 1243 C CA . GLU A 1 161 ? 18.020 10.862 -13.918 1.00 76.31 161 GLU A CA 1
ATOM 1244 C C . GLU A 1 161 ? 18.556 10.097 -12.696 1.00 76.31 161 GLU A C 1
ATOM 1246 O O . GLU A 1 161 ? 17.847 9.968 -11.696 1.00 76.31 161 GLU A O 1
ATOM 1251 N N . ASP A 1 162 ? 19.806 9.624 -12.742 1.00 80.50 162 ASP A N 1
ATOM 1252 C CA . ASP A 1 162 ? 20.392 8.825 -11.658 1.00 80.50 162 ASP A CA 1
ATOM 1253 C C . ASP A 1 162 ? 20.520 9.628 -10.344 1.00 80.50 162 ASP A C 1
ATOM 1255 O O . ASP A 1 162 ? 20.057 9.143 -9.306 1.00 80.50 162 ASP A O 1
ATOM 1259 N N . PRO A 1 163 ? 21.069 10.866 -10.331 1.00 88.00 163 PRO A N 1
ATOM 1260 C CA . PRO A 1 163 ? 21.073 11.698 -9.125 1.00 88.00 163 PRO A CA 1
ATOM 1261 C C . PRO A 1 163 ? 19.668 12.006 -8.590 1.00 88.00 163 PRO A C 1
ATOM 1263 O O . PRO A 1 163 ? 19.446 11.934 -7.381 1.00 88.00 163 PRO A O 1
ATOM 1266 N N . LEU A 1 164 ? 18.706 12.311 -9.471 1.00 90.31 164 LEU A N 1
ATOM 1267 C CA . LEU A 1 164 ? 17.327 12.616 -9.074 1.00 90.31 164 LEU A CA 1
ATOM 1268 C C . LEU A 1 164 ? 16.621 11.402 -8.453 1.00 90.31 164 LEU A C 1
ATOM 1270 O O . LEU A 1 164 ? 15.877 11.553 -7.479 1.00 90.31 164 LEU A O 1
ATOM 1274 N N . LEU A 1 165 ? 16.879 10.197 -8.973 1.00 89.31 165 LEU A N 1
ATOM 1275 C CA . LEU A 1 165 ? 16.384 8.955 -8.386 1.00 89.31 165 LEU A CA 1
ATOM 1276 C C . LEU A 1 165 ? 16.951 8.743 -6.981 1.00 89.31 165 LEU A C 1
ATOM 1278 O O . LEU A 1 165 ? 16.191 8.454 -6.054 1.00 89.31 165 LEU A O 1
ATOM 1282 N N . VAL A 1 166 ? 18.267 8.906 -6.811 1.00 90.88 166 VAL A N 1
ATOM 1283 C CA . VAL A 1 166 ? 18.930 8.768 -5.505 1.00 90.88 166 VAL A CA 1
ATOM 1284 C C . VAL A 1 166 ? 18.328 9.749 -4.502 1.00 90.88 166 VAL A C 1
ATOM 1286 O O . VAL A 1 166 ? 17.916 9.343 -3.416 1.00 90.88 166 VAL A O 1
ATOM 1289 N N . GLU A 1 167 ? 18.166 11.016 -4.885 1.00 93.81 167 GLU A N 1
ATOM 1290 C CA . GLU A 1 167 ? 17.534 12.030 -4.042 1.00 93.81 167 GLU A CA 1
ATOM 1291 C C . GLU A 1 167 ? 16.095 11.663 -3.641 1.00 93.81 167 GLU A C 1
ATOM 1293 O O . GLU A 1 167 ? 15.683 11.908 -2.495 1.00 93.81 167 GLU A O 1
ATOM 1298 N N . ALA A 1 168 ? 15.309 11.107 -4.568 1.00 94.75 168 ALA A N 1
ATOM 1299 C CA . ALA A 1 168 ? 13.946 10.660 -4.304 1.00 94.75 168 ALA A CA 1
ATOM 1300 C C . ALA A 1 168 ? 13.921 9.460 -3.341 1.00 94.75 168 ALA A C 1
ATOM 1302 O O . ALA A 1 168 ? 13.152 9.477 -2.377 1.00 94.75 168 ALA A O 1
ATOM 1303 N N . LEU A 1 169 ? 14.786 8.462 -3.551 1.00 93.75 169 LEU A N 1
ATOM 1304 C CA . LEU A 1 169 ? 14.915 7.276 -2.698 1.00 93.75 169 LEU A CA 1
ATOM 1305 C C . LEU A 1 169 ? 15.383 7.622 -1.278 1.00 93.75 169 LEU A C 1
ATOM 1307 O O . LEU A 1 169 ? 14.806 7.132 -0.307 1.00 93.75 169 LEU A O 1
ATOM 1311 N N . GLU A 1 170 ? 16.363 8.513 -1.125 1.00 95.12 170 GLU A N 1
ATOM 1312 C CA . GLU A 1 170 ? 16.817 8.991 0.189 1.00 95.12 170 GLU A CA 1
ATOM 1313 C C . GLU A 1 170 ? 15.693 9.703 0.952 1.00 95.12 170 GLU A C 1
ATOM 1315 O O . GLU A 1 170 ? 15.478 9.472 2.145 1.00 95.12 170 GLU A O 1
ATOM 1320 N N . THR A 1 171 ? 14.913 10.535 0.257 1.00 95.81 171 THR A N 1
ATOM 1321 C CA . THR A 1 171 ? 13.778 11.240 0.874 1.00 95.81 171 THR A CA 1
ATOM 1322 C C . THR A 1 171 ? 12.646 10.279 1.226 1.00 95.81 171 THR A C 1
ATOM 1324 O O . THR A 1 171 ? 11.979 10.436 2.252 1.00 95.81 171 THR A O 1
ATOM 1327 N N . LEU A 1 172 ? 12.439 9.248 0.406 1.00 96.44 172 LEU A N 1
ATOM 1328 C CA . LEU A 1 172 ? 11.481 8.183 0.674 1.00 96.44 172 LEU A CA 1
ATOM 1329 C C . LEU A 1 172 ? 11.881 7.374 1.916 1.00 96.44 172 LEU A C 1
ATOM 1331 O O . LEU A 1 172 ? 11.024 7.070 2.751 1.00 96.44 172 LEU A O 1
ATOM 1335 N N . ALA A 1 173 ? 13.175 7.087 2.079 1.00 94.38 173 ALA A N 1
ATOM 1336 C CA . ALA A 1 173 ? 13.721 6.470 3.283 1.00 94.38 173 ALA A CA 1
ATOM 1337 C C . ALA A 1 173 ? 13.509 7.364 4.516 1.00 94.38 173 ALA A C 1
ATOM 1339 O O . ALA A 1 173 ? 13.000 6.888 5.530 1.00 94.38 173 ALA A O 1
ATOM 1340 N N . ALA A 1 174 ? 13.749 8.675 4.410 1.00 93.00 174 ALA A N 1
ATOM 1341 C CA . ALA A 1 174 ? 13.458 9.618 5.494 1.00 93.00 174 ALA A CA 1
ATOM 1342 C C . ALA A 1 174 ? 11.963 9.629 5.883 1.00 93.00 174 ALA A C 1
ATOM 1344 O O . ALA A 1 174 ? 11.622 9.649 7.069 1.00 93.00 174 ALA A O 1
ATOM 1345 N N . CYS A 1 175 ? 11.051 9.546 4.905 1.00 94.31 175 CYS A N 1
ATOM 1346 C CA . CYS A 1 175 ? 9.614 9.401 5.162 1.00 94.31 175 CYS A CA 1
ATOM 1347 C C . CYS A 1 175 ? 9.297 8.094 5.909 1.00 94.31 175 CYS A C 1
ATOM 1349 O O . CYS A 1 175 ? 8.516 8.094 6.865 1.00 94.31 175 CYS A O 1
ATOM 1351 N N . ARG A 1 176 ? 9.902 6.973 5.493 1.00 94.44 176 ARG A N 1
ATOM 1352 C CA . ARG A 1 176 ? 9.753 5.665 6.153 1.00 94.44 176 ARG A CA 1
ATOM 1353 C C . ARG A 1 176 ? 10.215 5.715 7.605 1.00 94.44 176 ARG A C 1
ATOM 1355 O O . ARG A 1 176 ? 9.500 5.228 8.487 1.00 94.44 176 ARG A O 1
ATOM 1362 N N . ASP A 1 177 ? 11.377 6.303 7.849 1.00 91.19 177 ASP A N 1
ATOM 1363 C CA . ASP A 1 177 ? 11.980 6.394 9.174 1.00 91.19 177 ASP A CA 1
ATOM 1364 C C . ASP A 1 177 ? 11.137 7.266 10.099 1.00 91.19 177 ASP A C 1
ATOM 1366 O O . ASP A 1 177 ? 10.832 6.854 11.220 1.00 91.19 177 ASP A O 1
ATOM 1370 N N . ALA A 1 178 ? 10.640 8.403 9.604 1.00 90.06 178 ALA A N 1
ATOM 1371 C CA . ALA A 1 178 ? 9.732 9.267 10.351 1.00 90.06 178 ALA A CA 1
ATOM 1372 C C . ALA A 1 178 ? 8.464 8.518 10.809 1.00 90.06 178 ALA A C 1
ATOM 1374 O O . ALA A 1 178 ? 8.097 8.555 11.988 1.00 90.06 178 ALA A O 1
ATOM 1375 N N . VAL A 1 179 ? 7.819 7.766 9.907 1.00 90.38 179 VAL A N 1
ATOM 1376 C CA . VAL A 1 179 ? 6.615 6.985 10.242 1.00 90.38 179 VAL A CA 1
ATOM 1377 C C . VAL A 1 179 ? 6.937 5.815 11.179 1.00 90.38 179 VAL A C 1
ATOM 1379 O O . VAL A 1 179 ? 6.153 5.496 12.078 1.00 90.38 179 VAL A O 1
ATOM 1382 N N . THR A 1 180 ? 8.090 5.171 11.005 1.00 88.69 180 THR A N 1
ATOM 1383 C CA . THR A 1 180 ? 8.529 4.054 11.854 1.00 88.69 180 THR A CA 1
ATOM 1384 C C . THR A 1 180 ? 8.837 4.528 13.272 1.00 88.69 180 THR A C 1
ATOM 1386 O O . THR A 1 180 ? 8.369 3.921 14.238 1.00 88.69 180 THR A O 1
ATOM 1389 N N . HIS A 1 181 ? 9.524 5.660 13.409 1.00 86.50 181 HIS A N 1
ATOM 1390 C CA . HIS A 1 181 ? 9.797 6.310 14.686 1.00 86.50 181 HIS A CA 1
ATOM 1391 C C . HIS A 1 181 ? 8.499 6.723 15.396 1.00 86.50 181 HIS A C 1
ATOM 1393 O O . HIS A 1 181 ? 8.305 6.423 16.577 1.00 86.50 181 HIS A O 1
ATOM 1399 N N . LEU A 1 182 ? 7.545 7.303 14.660 1.00 85.38 182 LEU A N 1
ATOM 1400 C CA . LEU A 1 182 ? 6.212 7.626 15.175 1.00 85.38 182 LEU A CA 1
ATOM 1401 C C . LEU A 1 182 ? 5.474 6.379 15.701 1.00 85.38 182 LEU A C 1
ATOM 1403 O O . LEU A 1 182 ? 4.823 6.426 16.747 1.00 85.38 182 LEU A O 1
ATOM 1407 N N . ARG A 1 183 ? 5.600 5.232 15.017 1.00 81.25 183 ARG A N 1
ATOM 1408 C CA . ARG A 1 183 ? 5.033 3.950 15.476 1.00 81.25 183 ARG A CA 1
ATOM 1409 C C . ARG A 1 183 ? 5.775 3.341 16.670 1.00 81.25 183 ARG A C 1
ATOM 1411 O O . ARG A 1 183 ? 5.138 2.610 17.426 1.00 81.25 183 ARG A O 1
ATOM 1418 N N . ALA A 1 184 ? 7.067 3.596 16.848 1.00 81.06 184 ALA A N 1
ATOM 1419 C CA . ALA A 1 184 ? 7.821 3.131 18.014 1.00 81.06 184 ALA A CA 1
ATOM 1420 C C . ALA A 1 184 ? 7.461 3.940 19.276 1.00 81.06 184 ALA A C 1
ATOM 1422 O O . ALA A 1 184 ? 7.266 3.380 20.357 1.00 81.06 184 ALA A O 1
ATOM 1423 N N . ASN A 1 185 ? 7.231 5.247 19.122 1.00 77.25 185 ASN A N 1
ATOM 1424 C CA . ASN A 1 185 ? 6.921 6.173 20.219 1.00 77.25 185 ASN A CA 1
ATOM 1425 C C . ASN A 1 185 ? 5.423 6.290 20.550 1.00 77.25 185 ASN A C 1
ATOM 1427 O O . ASN A 1 185 ? 4.958 7.267 21.137 1.00 77.25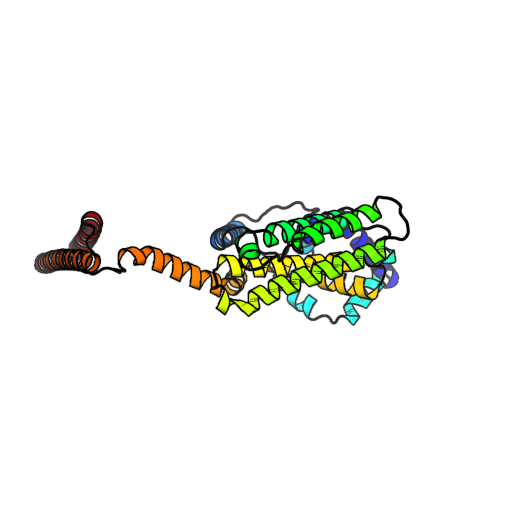 185 ASN A O 1
ATOM 1431 N N . LYS A 1 186 ? 4.650 5.246 20.237 1.00 68.44 186 LYS A N 1
ATOM 1432 C CA . LYS A 1 186 ? 3.209 5.130 20.529 1.00 68.44 186 LYS A CA 1
ATOM 1433 C C . LYS A 1 186 ? 2.836 5.358 21.999 1.00 68.44 186 LYS A C 1
ATOM 1435 O O . LYS A 1 186 ? 1.725 5.795 22.289 1.00 68.44 186 LYS A O 1
ATOM 1440 N N . HIS A 1 187 ? 3.754 5.046 22.909 1.00 59.25 187 HIS A N 1
ATOM 1441 C CA . HIS A 1 187 ? 3.595 5.211 24.352 1.00 59.25 187 HIS A CA 1
ATOM 1442 C C . HIS A 1 187 ? 3.699 6.680 24.804 1.00 59.25 187 HIS A C 1
ATOM 1444 O O . HIS A 1 187 ? 3.118 7.030 25.825 1.00 59.25 187 HIS A O 1
ATOM 1450 N N . VAL A 1 188 ? 4.376 7.540 24.031 1.00 60.28 188 VAL A N 1
ATOM 1451 C CA . VAL A 1 188 ? 4.552 8.975 24.324 1.00 60.28 188 VAL A CA 1
ATOM 1452 C C . VAL A 1 188 ? 3.360 9.800 23.829 1.00 60.28 188 VAL A C 1
ATOM 1454 O O . VAL A 1 188 ? 2.903 10.706 24.517 1.00 60.28 188 VAL A O 1
ATOM 1457 N N . HIS A 1 189 ? 2.814 9.473 22.653 1.00 58.81 189 HIS A N 1
ATOM 1458 C CA . HIS A 1 189 ? 1.790 10.297 21.988 1.00 58.81 189 HIS A CA 1
ATOM 1459 C C . HIS A 1 189 ? 0.347 9.791 22.142 1.00 58.81 189 HIS A C 1
ATOM 1461 O O . HIS A 1 189 ? -0.584 10.414 21.619 1.00 58.81 189 HIS A O 1
ATOM 1467 N N . GLY A 1 190 ? 0.162 8.651 22.817 1.00 56.69 190 GLY A N 1
ATOM 1468 C CA . GLY A 1 190 ? -1.092 7.902 22.810 1.00 56.69 190 GLY A CA 1
ATOM 1469 C C . GLY A 1 190 ? -1.383 7.286 21.435 1.00 56.69 190 GLY A C 1
ATOM 1470 O O . GLY A 1 190 ? -1.032 7.825 20.384 1.00 56.69 190 GLY A O 1
ATOM 1471 N N . THR A 1 191 ? -2.040 6.127 21.412 1.00 61.50 191 THR A N 1
ATOM 1472 C CA . THR A 1 191 ? -2.439 5.481 20.154 1.00 61.50 191 THR A CA 1
ATOM 1473 C C . THR A 1 191 ? -3.916 5.690 19.901 1.00 61.50 191 THR A C 1
ATOM 1475 O O . THR A 1 191 ? -4.762 5.142 20.600 1.00 61.50 191 THR A O 1
ATOM 1478 N N . SER A 1 192 ? -4.229 6.470 18.867 1.00 70.88 192 SER A N 1
ATOM 1479 C CA . SER A 1 192 ? -5.556 6.421 18.271 1.00 70.88 192 SER A CA 1
ATOM 1480 C C . SER A 1 192 ? -5.588 5.350 17.187 1.00 70.88 192 SER A C 1
ATOM 1482 O O . SER A 1 192 ? -4.597 5.051 16.504 1.00 70.88 192 SER A O 1
ATOM 1484 N N . LEU A 1 193 ? -6.773 4.789 17.006 1.00 69.69 193 LEU A N 1
ATOM 1485 C CA . LEU A 1 193 ? -7.096 3.917 15.893 1.00 69.69 193 LEU A CA 1
ATOM 1486 C C . LEU A 1 193 ? -6.734 4.528 14.538 1.00 69.69 193 LEU A C 1
ATOM 1488 O O . LEU A 1 193 ? -6.142 3.884 13.665 1.00 69.69 193 LEU A O 1
ATOM 1492 N N . ARG A 1 194 ? -7.089 5.807 14.397 1.00 74.81 194 ARG A N 1
ATOM 1493 C CA . ARG A 1 194 ? -6.847 6.609 13.205 1.00 74.81 194 ARG A CA 1
ATOM 1494 C C . ARG A 1 194 ? -5.353 6.700 12.917 1.00 74.81 194 ARG A C 1
ATOM 1496 O O . ARG A 1 194 ? -4.949 6.394 11.804 1.00 74.81 194 ARG A O 1
ATOM 1503 N N . LEU A 1 195 ? -4.526 6.999 13.920 1.00 79.81 195 LEU A N 1
ATOM 1504 C CA . LEU A 1 195 ? -3.071 7.070 13.766 1.00 79.81 195 LEU A CA 1
ATOM 1505 C C . LEU A 1 195 ? -2.464 5.721 13.359 1.00 79.81 195 LEU A C 1
ATOM 1507 O O . LEU A 1 195 ? -1.612 5.659 12.475 1.00 79.81 195 LEU A O 1
ATOM 1511 N N . THR A 1 196 ? -2.921 4.622 13.961 1.00 78.00 196 THR A N 1
ATOM 1512 C CA . THR A 1 196 ? -2.443 3.277 13.595 1.00 78.00 196 THR A CA 1
ATOM 1513 C C . THR A 1 196 ? -2.793 2.933 12.147 1.00 78.00 196 THR A C 1
ATOM 1515 O O . THR A 1 196 ? -1.949 2.415 11.419 1.00 78.00 196 THR A O 1
ATOM 1518 N N . THR A 1 197 ? -4.001 3.279 11.703 1.00 77.00 197 THR A N 1
ATOM 1519 C CA . THR A 1 197 ? -4.438 3.056 10.317 1.00 77.00 197 THR A CA 1
ATOM 1520 C C . THR A 1 197 ? -3.658 3.931 9.338 1.00 77.00 197 THR A C 1
ATOM 1522 O O . THR A 1 197 ? -3.170 3.433 8.327 1.00 77.00 197 THR A O 1
ATOM 1525 N N . LEU A 1 198 ? -3.495 5.222 9.646 1.00 84.25 198 LEU A N 1
ATOM 1526 C CA . LEU A 1 198 ? -2.751 6.167 8.812 1.00 84.25 198 LEU A CA 1
ATOM 1527 C C . LEU A 1 198 ? -1.289 5.749 8.654 1.00 84.25 198 LEU A C 1
ATOM 1529 O O . LEU A 1 198 ? -0.808 5.650 7.532 1.00 84.25 198 LEU A O 1
ATOM 1533 N N . THR A 1 199 ? -0.604 5.433 9.755 1.00 86.38 199 THR A N 1
ATOM 1534 C CA . THR A 1 199 ? 0.804 5.002 9.718 1.00 86.38 199 THR A CA 1
ATOM 1535 C C . THR A 1 199 ? 0.987 3.671 8.989 1.00 86.38 199 THR A C 1
ATOM 1537 O O . THR A 1 199 ? 1.967 3.502 8.268 1.00 86.38 199 THR A O 1
ATOM 1540 N N . PHE A 1 200 ? 0.040 2.734 9.111 1.00 84.81 200 PHE A N 1
ATOM 1541 C CA . PHE A 1 200 ? 0.055 1.500 8.322 1.00 84.81 200 PHE A CA 1
ATOM 1542 C C . PHE A 1 200 ? -0.105 1.776 6.820 1.00 84.81 200 PHE A C 1
ATOM 1544 O O . PHE A 1 200 ? 0.663 1.249 6.018 1.00 84.81 200 PHE A O 1
ATOM 1551 N N . ARG A 1 201 ? -1.069 2.623 6.435 1.00 85.62 201 ARG A N 1
ATOM 1552 C CA . ARG A 1 201 ? -1.297 3.001 5.030 1.00 85.62 201 ARG A CA 1
ATOM 1553 C C . ARG A 1 201 ? -0.107 3.754 4.440 1.00 85.62 201 ARG A C 1
ATOM 1555 O O . ARG A 1 201 ? 0.299 3.432 3.330 1.00 85.62 201 ARG A O 1
ATOM 1562 N N . LEU A 1 202 ? 0.474 4.686 5.194 1.00 89.69 202 LEU A N 1
ATOM 1563 C CA . LEU A 1 202 ? 1.680 5.416 4.806 1.00 89.69 202 LEU A CA 1
ATOM 1564 C C . LEU A 1 202 ? 2.836 4.466 4.502 1.00 89.69 202 LEU A C 1
ATOM 1566 O O . LEU A 1 202 ? 3.396 4.534 3.416 1.00 89.69 202 LEU A O 1
ATOM 1570 N N . LEU A 1 203 ? 3.153 3.543 5.416 1.00 90.12 203 LEU A N 1
ATOM 1571 C CA . LEU A 1 203 ? 4.243 2.586 5.199 1.00 90.12 203 LEU A CA 1
ATOM 1572 C C . LEU A 1 203 ? 3.999 1.707 3.972 1.00 90.12 203 LEU A C 1
ATOM 1574 O O . LEU A 1 203 ? 4.919 1.508 3.191 1.00 90.12 203 LEU A O 1
ATOM 1578 N N . ARG A 1 204 ? 2.758 1.257 3.745 1.00 87.94 204 ARG A N 1
ATOM 1579 C CA . ARG A 1 204 ? 2.406 0.502 2.533 1.00 87.94 204 ARG A CA 1
ATOM 1580 C C . ARG A 1 204 ? 2.598 1.303 1.250 1.00 87.94 204 ARG A C 1
ATOM 1582 O O . ARG A 1 204 ? 3.123 0.770 0.280 1.00 87.94 204 ARG A O 1
ATOM 1589 N N . GLN A 1 205 ? 2.184 2.568 1.231 1.00 91.44 205 GLN A N 1
ATOM 1590 C CA . GLN A 1 205 ? 2.377 3.425 0.060 1.00 91.44 205 GLN A CA 1
ATOM 1591 C C . GLN A 1 205 ? 3.855 3.742 -0.178 1.00 91.44 205 GLN A C 1
ATOM 1593 O O . GLN A 1 205 ? 4.287 3.757 -1.325 1.00 91.44 205 GLN A O 1
ATOM 1598 N N . VAL A 1 206 ? 4.633 3.929 0.890 1.00 93.69 206 VAL A N 1
ATOM 1599 C CA . VAL A 1 206 ? 6.086 4.128 0.828 1.00 93.69 206 VAL A CA 1
ATOM 1600 C C . VAL A 1 206 ? 6.803 2.878 0.305 1.00 93.69 206 VAL A C 1
ATOM 1602 O O . VAL A 1 206 ? 7.648 2.994 -0.573 1.00 93.69 206 VAL A O 1
ATOM 1605 N N . GLU A 1 207 ? 6.453 1.684 0.795 1.00 92.12 207 GLU A N 1
ATOM 1606 C CA . GLU A 1 207 ? 6.953 0.397 0.277 1.00 92.12 207 GLU A CA 1
ATOM 1607 C C . GLU A 1 207 ? 6.635 0.236 -1.216 1.00 92.12 207 GLU A C 1
ATOM 1609 O O . GLU A 1 207 ? 7.516 -0.089 -2.008 1.00 92.12 207 GLU A O 1
ATOM 1614 N N . ARG A 1 208 ? 5.388 0.512 -1.623 1.00 93.00 208 ARG A N 1
ATOM 1615 C CA . ARG A 1 208 ? 4.985 0.417 -3.030 1.00 93.00 208 ARG A CA 1
ATOM 1616 C C . ARG A 1 208 ? 5.736 1.416 -3.907 1.00 93.00 208 ARG A C 1
ATOM 1618 O O . ARG A 1 208 ? 6.198 1.037 -4.977 1.00 93.00 208 ARG A O 1
ATOM 1625 N N . LEU A 1 209 ? 5.850 2.669 -3.471 1.00 94.88 209 LEU A N 1
ATOM 1626 C CA . LEU A 1 209 ? 6.550 3.716 -4.214 1.00 94.88 209 LEU A CA 1
ATOM 1627 C C . LEU A 1 209 ? 8.030 3.365 -4.416 1.00 94.88 209 LEU A C 1
ATOM 1629 O O . LEU A 1 209 ? 8.530 3.534 -5.520 1.00 94.88 209 LEU A O 1
ATOM 1633 N N . GLU A 1 210 ? 8.698 2.806 -3.403 1.00 94.12 210 GLU A N 1
ATOM 1634 C CA . GLU A 1 210 ? 10.086 2.332 -3.521 1.00 94.12 210 GLU A CA 1
ATOM 1635 C C . GLU A 1 210 ? 10.209 1.237 -4.587 1.00 94.12 210 GLU A C 1
ATOM 1637 O O . GLU A 1 210 ? 11.074 1.308 -5.453 1.00 94.12 210 GLU A O 1
ATOM 1642 N N . VAL A 1 211 ? 9.296 0.257 -4.585 1.00 92.62 211 VAL A N 1
ATOM 1643 C CA . VAL A 1 211 ? 9.260 -0.791 -5.617 1.00 92.62 211 VAL A CA 1
ATOM 1644 C C . VAL A 1 211 ? 9.071 -0.191 -7.012 1.00 92.62 211 VAL A C 1
ATOM 1646 O O . VAL A 1 211 ? 9.727 -0.637 -7.947 1.00 92.62 211 VAL A O 1
ATOM 1649 N N . LEU A 1 212 ? 8.202 0.812 -7.177 1.00 92.50 212 LEU A N 1
ATOM 1650 C CA . LEU A 1 212 ? 8.000 1.452 -8.480 1.00 92.50 212 LEU A CA 1
ATOM 1651 C C . LEU A 1 212 ? 9.202 2.286 -8.935 1.00 92.50 212 LEU A C 1
ATOM 1653 O O . LEU A 1 212 ? 9.481 2.306 -10.127 1.00 92.50 212 LEU A O 1
ATOM 1657 N N . LEU A 1 213 ? 9.918 2.938 -8.017 1.00 90.81 213 LEU A N 1
ATOM 1658 C CA . LEU A 1 213 ? 11.159 3.654 -8.327 1.00 90.81 213 LEU A CA 1
ATOM 1659 C C . LEU A 1 213 ? 12.288 2.682 -8.708 1.00 90.81 213 LEU A C 1
ATOM 1661 O O . LEU A 1 213 ? 13.011 2.917 -9.662 1.00 90.81 213 LEU A O 1
ATOM 1665 N N . HIS A 1 214 ? 12.391 1.518 -8.064 1.00 89.19 214 HIS A N 1
ATOM 1666 C CA . HIS A 1 214 ? 13.344 0.487 -8.499 1.00 89.19 214 HIS A CA 1
ATOM 1667 C C . HIS A 1 214 ? 12.982 -0.149 -9.856 1.00 89.19 214 HIS A C 1
ATOM 1669 O O . HIS A 1 214 ? 13.830 -0.767 -10.496 1.00 89.19 214 HIS A O 1
ATOM 1675 N N . LEU A 1 215 ? 11.735 -0.017 -10.324 1.00 87.62 215 LEU A N 1
ATOM 1676 C CA . LEU A 1 215 ? 11.347 -0.440 -11.676 1.00 87.62 215 LEU A CA 1
ATOM 1677 C C . LEU A 1 215 ? 11.805 0.525 -12.770 1.00 87.62 215 LEU A C 1
ATOM 1679 O O . LEU A 1 215 ? 11.757 0.152 -13.941 1.00 87.62 215 LEU A O 1
ATOM 1683 N N . THR A 1 216 ? 12.224 1.736 -12.408 1.00 83.38 216 THR A N 1
ATOM 1684 C CA . THR A 1 216 ? 12.771 2.722 -13.345 1.00 83.38 216 THR A CA 1
ATOM 1685 C C . THR A 1 216 ? 14.299 2.693 -13.386 1.00 83.38 216 THR A C 1
ATOM 1687 O O . THR A 1 216 ? 14.898 3.440 -14.152 1.00 83.38 216 THR A O 1
ATOM 1690 N N . GLU A 1 217 ? 14.944 1.819 -12.603 1.00 79.69 217 GLU A N 1
ATOM 1691 C CA . GLU A 1 217 ? 16.399 1.691 -12.587 1.00 79.69 217 GLU A CA 1
ATOM 1692 C C . GLU A 1 217 ? 16.963 0.982 -13.825 1.00 79.69 217 GLU A C 1
ATOM 1694 O O . GLU A 1 217 ? 16.429 -0.047 -14.255 1.00 79.69 217 GLU A O 1
ATOM 1699 N N . PRO A 1 218 ? 18.128 1.432 -14.328 1.00 71.56 218 PRO A N 1
ATOM 1700 C CA . PRO A 1 218 ? 18.838 0.747 -15.404 1.00 71.56 218 PRO A CA 1
ATOM 1701 C C . PRO A 1 218 ? 19.493 -0.565 -14.934 1.00 71.56 218 PRO A C 1
ATOM 1703 O O . PRO A 1 218 ? 19.865 -1.416 -15.747 1.00 71.56 218 PRO A O 1
ATOM 1706 N N . ILE A 1 219 ? 19.647 -0.767 -13.619 1.00 80.62 219 ILE A N 1
ATOM 1707 C CA . ILE A 1 219 ? 20.287 -1.955 -13.054 1.00 80.62 219 ILE A CA 1
ATOM 1708 C C . ILE A 1 219 ? 19.331 -3.151 -13.141 1.00 80.62 219 ILE A C 1
ATOM 1710 O O . ILE A 1 219 ? 18.410 -3.319 -12.342 1.00 80.62 219 ILE A O 1
ATOM 1714 N N . GLN A 1 220 ? 19.615 -4.060 -14.080 1.00 81.06 220 GLN A N 1
ATOM 1715 C CA . GLN A 1 220 ? 18.803 -5.252 -14.368 1.00 81.06 220 GLN A CA 1
ATOM 1716 C C . GLN A 1 220 ? 18.409 -6.061 -13.122 1.00 81.06 220 GLN A C 1
ATOM 1718 O O . GLN A 1 220 ? 17.298 -6.585 -13.039 1.00 81.06 220 GLN A O 1
ATOM 1723 N N . ARG A 1 221 ? 19.322 -6.211 -12.157 1.00 82.88 221 ARG A N 1
ATOM 1724 C CA . ARG A 1 221 ? 19.075 -7.015 -10.955 1.00 82.88 221 ARG A CA 1
ATOM 1725 C C . ARG A 1 221 ? 18.018 -6.383 -10.049 1.00 82.88 221 ARG A C 1
ATOM 1727 O O . ARG A 1 221 ? 17.164 -7.112 -9.539 1.00 82.88 221 ARG A O 1
ATOM 1734 N N . ASP A 1 222 ? 18.086 -5.073 -9.853 1.00 82.75 222 ASP A N 1
ATOM 1735 C CA . ASP A 1 222 ? 17.169 -4.337 -8.986 1.00 82.75 222 ASP A CA 1
ATOM 1736 C C . ASP A 1 222 ? 15.803 -4.197 -9.657 1.00 82.75 222 ASP A C 1
ATOM 1738 O O . ASP A 1 222 ? 14.790 -4.539 -9.040 1.00 82.75 222 ASP A O 1
ATOM 1742 N N . PHE A 1 223 ? 15.787 -3.930 -10.967 1.00 86.12 223 PHE A N 1
ATOM 1743 C CA . PHE A 1 223 ? 14.589 -4.020 -11.801 1.00 86.12 223 PHE A CA 1
ATOM 1744 C C . PHE A 1 223 ? 13.880 -5.377 -11.661 1.00 86.12 223 PHE A C 1
ATOM 1746 O O . PHE A 1 223 ? 12.689 -5.440 -11.353 1.00 86.12 223 PHE A O 1
ATOM 1753 N N . GLN A 1 224 ? 14.596 -6.495 -11.845 1.00 89.12 224 GLN A N 1
ATOM 1754 C CA . GLN A 1 224 ? 13.995 -7.829 -11.744 1.00 89.12 224 GLN A CA 1
ATOM 1755 C C . GLN A 1 224 ? 13.450 -8.101 -10.343 1.00 89.12 224 GLN A C 1
ATOM 1757 O O . GLN A 1 224 ? 12.356 -8.649 -10.202 1.00 89.12 224 GLN A O 1
ATOM 1762 N N . ARG A 1 225 ? 14.192 -7.718 -9.300 1.00 89.44 225 ARG A N 1
ATOM 1763 C CA . ARG A 1 225 ? 13.748 -7.873 -7.913 1.00 89.44 225 ARG A CA 1
ATOM 1764 C C . ARG A 1 225 ? 12.455 -7.096 -7.664 1.00 89.44 225 ARG A C 1
ATOM 1766 O O . ARG A 1 225 ? 11.513 -7.662 -7.105 1.00 89.44 225 ARG A O 1
ATOM 1773 N N . ALA A 1 226 ? 12.396 -5.845 -8.109 1.00 89.00 226 ALA A N 1
ATOM 1774 C CA . ALA A 1 226 ? 11.222 -4.994 -7.996 1.00 89.00 226 ALA A CA 1
ATOM 1775 C C . ALA A 1 226 ? 10.035 -5.546 -8.800 1.00 89.00 226 ALA A C 1
ATOM 1777 O O . ALA A 1 226 ? 8.930 -5.645 -8.270 1.00 89.00 226 ALA A O 1
ATOM 1778 N N . ALA A 1 227 ? 10.262 -6.023 -10.027 1.00 89.75 227 ALA A N 1
ATOM 1779 C CA . ALA A 1 227 ? 9.230 -6.624 -10.873 1.00 89.75 227 ALA A CA 1
ATOM 1780 C C . ALA A 1 227 ? 8.620 -7.879 -10.241 1.00 89.75 227 ALA A C 1
ATOM 1782 O O . ALA A 1 227 ? 7.398 -8.037 -10.219 1.00 89.75 227 ALA A O 1
ATOM 1783 N N . ILE A 1 228 ? 9.455 -8.755 -9.677 1.00 91.56 228 ILE A N 1
ATOM 1784 C CA . ILE A 1 228 ? 9.006 -9.968 -8.982 1.00 91.56 228 ILE A CA 1
ATOM 1785 C C . ILE A 1 228 ? 8.208 -9.603 -7.728 1.00 91.56 228 ILE A C 1
ATOM 1787 O O . ILE A 1 228 ? 7.145 -10.181 -7.488 1.00 91.56 228 ILE A O 1
ATOM 1791 N N . ALA A 1 229 ? 8.709 -8.654 -6.929 1.00 91.00 229 ALA A N 1
ATOM 1792 C CA . ALA A 1 229 ? 8.037 -8.191 -5.719 1.00 91.00 229 ALA A CA 1
ATOM 1793 C C . ALA A 1 229 ? 6.664 -7.584 -6.044 1.00 91.00 229 ALA A C 1
ATOM 1795 O O . ALA A 1 229 ? 5.655 -8.021 -5.486 1.00 91.00 229 ALA A O 1
ATOM 1796 N N . LEU A 1 230 ? 6.618 -6.663 -7.012 1.00 91.31 230 LEU A N 1
ATOM 1797 C CA . LEU A 1 230 ? 5.396 -6.026 -7.488 1.00 91.31 230 LEU A CA 1
ATOM 1798 C C . LEU A 1 230 ? 4.388 -7.073 -7.962 1.00 91.31 230 LEU A C 1
ATOM 1800 O O . LEU A 1 230 ? 3.246 -7.085 -7.507 1.00 91.31 230 LEU A O 1
ATOM 1804 N N . PHE A 1 231 ? 4.811 -7.971 -8.851 1.00 91.56 231 PHE A N 1
ATOM 1805 C CA . PHE A 1 231 ? 3.942 -8.983 -9.434 1.00 91.56 231 PHE A CA 1
ATOM 1806 C C . PHE A 1 231 ? 3.308 -9.880 -8.365 1.00 91.56 231 PHE A C 1
ATOM 1808 O O . PHE A 1 231 ? 2.095 -10.090 -8.369 1.00 91.56 231 PHE A O 1
ATOM 1815 N N . ARG A 1 232 ? 4.107 -10.362 -7.407 1.00 91.94 232 ARG A N 1
ATOM 1816 C CA . ARG A 1 232 ? 3.610 -11.170 -6.283 1.00 91.94 232 ARG A CA 1
ATOM 1817 C C . ARG A 1 232 ? 2.587 -10.419 -5.449 1.00 91.94 232 ARG A C 1
ATOM 1819 O O . ARG A 1 232 ? 1.537 -10.976 -5.135 1.00 91.94 232 ARG A O 1
ATOM 1826 N N . GLU A 1 233 ? 2.884 -9.167 -5.122 1.00 90.12 233 GLU A N 1
ATOM 1827 C CA . GLU A 1 233 ? 1.999 -8.326 -4.326 1.00 90.12 233 GLU A CA 1
ATOM 1828 C C . GLU A 1 233 ? 0.672 -8.060 -5.048 1.00 90.12 233 GLU A C 1
ATOM 1830 O O . GLU A 1 233 ? -0.389 -8.160 -4.435 1.00 90.12 233 GLU A O 1
ATOM 1835 N N . LEU A 1 234 ? 0.704 -7.776 -6.355 1.00 91.06 234 LEU A N 1
ATOM 1836 C CA . LEU A 1 234 ? -0.503 -7.562 -7.156 1.00 91.06 234 LEU A CA 1
ATOM 1837 C C . LEU A 1 234 ? -1.361 -8.829 -7.247 1.00 91.06 234 LEU A C 1
ATOM 1839 O O . LEU A 1 234 ? -2.575 -8.760 -7.052 1.00 91.06 234 LEU A O 1
ATOM 1843 N N . VAL A 1 235 ? -0.755 -9.997 -7.492 1.00 92.19 235 VAL A N 1
ATOM 1844 C CA . VAL A 1 235 ? -1.514 -11.256 -7.552 1.00 92.19 235 VAL A CA 1
ATOM 1845 C C . VAL A 1 235 ? -2.118 -11.599 -6.192 1.00 92.19 235 VAL A C 1
ATOM 1847 O O . VAL A 1 235 ? -3.294 -11.957 -6.118 1.00 92.19 235 VAL A O 1
ATOM 1850 N N . GLU A 1 236 ? -1.359 -11.450 -5.103 1.00 91.00 236 GLU A N 1
ATOM 1851 C CA . GLU A 1 236 ? -1.875 -11.666 -3.750 1.00 91.00 236 GLU A CA 1
ATOM 1852 C C . GLU A 1 236 ? -3.027 -10.709 -3.421 1.00 91.00 236 GLU A C 1
ATOM 1854 O O . GLU A 1 236 ? -4.062 -11.144 -2.902 1.00 91.00 236 GLU A O 1
ATOM 1859 N N . ALA A 1 237 ? -2.888 -9.427 -3.760 1.00 87.19 237 ALA A N 1
ATOM 1860 C CA . ALA A 1 237 ? -3.932 -8.431 -3.566 1.00 87.19 237 ALA A CA 1
ATOM 1861 C C . ALA A 1 237 ? -5.217 -8.799 -4.321 1.00 87.19 237 ALA A C 1
ATOM 1863 O O . ALA A 1 237 ? -6.292 -8.849 -3.722 1.00 87.19 237 ALA A O 1
ATOM 1864 N N . GLU A 1 238 ? -5.121 -9.136 -5.608 1.00 88.62 238 GLU A N 1
ATOM 1865 C CA . GLU A 1 238 ? -6.289 -9.479 -6.423 1.00 88.62 238 GLU A CA 1
ATOM 1866 C C . GLU A 1 238 ? -6.930 -10.813 -6.012 1.00 88.62 238 GLU A C 1
ATOM 1868 O O . GLU A 1 238 ? -8.158 -10.929 -5.984 1.00 88.62 238 GLU A O 1
ATOM 1873 N N . ASN A 1 239 ? -6.128 -11.813 -5.631 1.00 89.00 239 ASN A N 1
ATOM 1874 C CA . ASN A 1 239 ? -6.622 -13.091 -5.111 1.00 89.00 239 ASN A CA 1
ATOM 1875 C C . ASN A 1 239 ? -7.350 -12.940 -3.766 1.00 89.00 239 ASN A C 1
ATOM 1877 O O . ASN A 1 239 ? -8.275 -13.705 -3.482 1.00 89.00 239 ASN A O 1
ATOM 1881 N N . THR A 1 240 ? -6.953 -11.965 -2.941 1.00 84.06 240 THR A N 1
ATOM 1882 C CA . THR A 1 240 ? -7.485 -11.777 -1.581 1.00 84.06 240 THR A CA 1
ATOM 1883 C C . THR A 1 240 ? -8.463 -10.612 -1.434 1.00 84.06 240 THR A C 1
ATOM 1885 O O . THR A 1 240 ? -9.059 -10.471 -0.367 1.00 84.06 240 THR A O 1
ATOM 1888 N N . ARG A 1 241 ? -8.729 -9.839 -2.497 1.00 78.44 241 ARG A N 1
ATOM 1889 C CA . ARG A 1 241 ? -9.568 -8.621 -2.477 1.00 78.44 241 ARG A CA 1
ATOM 1890 C C . ARG A 1 241 ? -10.956 -8.787 -1.844 1.00 78.44 241 ARG A C 1
ATOM 1892 O O . ARG A 1 241 ? -11.473 -7.861 -1.230 1.00 78.44 241 ARG A O 1
ATOM 1899 N N . ASN A 1 242 ? -11.564 -9.968 -1.977 1.00 74.62 242 ASN A N 1
ATOM 1900 C CA . ASN A 1 242 ? -12.902 -10.274 -1.451 1.00 74.62 242 ASN A CA 1
ATOM 1901 C C . ASN A 1 242 ? -12.854 -11.093 -0.146 1.00 74.62 242 ASN A C 1
ATOM 1903 O O . ASN A 1 242 ? -13.890 -11.505 0.380 1.00 74.62 242 ASN A O 1
ATOM 1907 N N . HIS A 1 243 ? -11.661 -11.367 0.390 1.00 74.50 243 HIS A N 1
ATOM 1908 C CA . HIS A 1 243 ? -11.485 -12.243 1.541 1.00 74.50 243 HIS A CA 1
ATOM 1909 C C . HIS A 1 243 ? -11.690 -11.484 2.860 1.00 74.50 243 HIS A C 1
ATOM 1911 O O . HIS A 1 243 ? -10.744 -11.061 3.531 1.00 74.50 243 HIS A O 1
ATOM 1917 N N . VAL A 1 244 ? -12.954 -11.368 3.272 1.00 64.25 244 VAL A N 1
ATOM 1918 C CA . VAL A 1 244 ? -13.394 -10.667 4.493 1.00 64.25 244 VAL A CA 1
ATOM 1919 C C . VAL A 1 244 ? -12.579 -11.059 5.734 1.00 64.25 244 VAL A C 1
ATOM 1921 O O . VAL A 1 244 ? -12.109 -10.186 6.457 1.00 64.25 244 VAL A O 1
ATOM 1924 N N . GLY A 1 245 ? -12.307 -12.351 5.948 1.00 59.22 245 GLY A N 1
ATOM 1925 C CA . GLY A 1 245 ? -11.569 -12.818 7.132 1.00 59.22 245 GLY A CA 1
ATOM 1926 C C . GLY A 1 245 ? -10.125 -12.303 7.230 1.00 59.22 245 GLY A C 1
ATOM 1927 O O . GLY A 1 245 ? -9.592 -12.168 8.328 1.00 59.22 245 GLY A O 1
ATOM 1928 N N . ARG A 1 246 ? -9.494 -11.959 6.098 1.00 62.78 246 ARG A N 1
ATOM 1929 C CA . ARG A 1 246 ? -8.120 -11.429 6.081 1.00 62.78 246 ARG A CA 1
ATOM 1930 C C . ARG A 1 246 ? -8.121 -9.948 6.442 1.00 62.78 246 ARG A C 1
ATOM 1932 O O . ARG A 1 246 ? -7.266 -9.522 7.208 1.00 62.78 246 ARG A O 1
ATOM 1939 N N . HIS A 1 247 ? -9.125 -9.206 5.976 1.00 59.34 247 HIS A N 1
ATOM 1940 C CA . HIS A 1 247 ? -9.357 -7.822 6.388 1.00 59.34 247 HIS A CA 1
ATOM 1941 C C . HIS A 1 247 ? -9.721 -7.720 7.867 1.00 59.34 247 HIS A C 1
ATOM 1943 O O . HIS A 1 247 ? -9.148 -6.902 8.572 1.00 59.34 247 HIS A O 1
ATOM 1949 N N . VAL A 1 248 ? -10.574 -8.615 8.371 1.00 57.16 248 VAL A N 1
ATOM 1950 C CA . VAL A 1 248 ? -10.886 -8.690 9.806 1.00 57.16 248 VAL A CA 1
ATOM 1951 C C . VAL A 1 248 ? -9.629 -8.981 10.629 1.00 57.16 248 VAL A C 1
ATOM 1953 O O . VAL A 1 248 ? -9.427 -8.329 11.640 1.00 57.16 248 VAL A O 1
ATOM 1956 N N . LYS A 1 249 ? -8.747 -9.896 10.197 1.00 60.09 249 LYS A N 1
ATOM 1957 C CA . LYS A 1 249 ? -7.485 -10.183 10.905 1.00 60.09 249 LYS A CA 1
ATOM 1958 C C . LYS A 1 249 ? -6.495 -9.013 10.850 1.00 60.09 249 LYS A C 1
ATOM 1960 O O . LYS A 1 249 ? -5.869 -8.707 11.857 1.00 60.09 249 LYS A O 1
ATOM 1965 N N . ALA A 1 250 ? -6.361 -8.362 9.694 1.00 58.94 250 ALA A N 1
ATOM 1966 C CA . ALA A 1 250 ? -5.489 -7.198 9.514 1.00 58.94 250 ALA A CA 1
ATOM 1967 C C . ALA A 1 250 ? -5.985 -5.957 10.281 1.00 58.94 250 ALA A C 1
ATOM 1969 O O . ALA A 1 250 ? -5.201 -5.065 10.587 1.00 58.94 250 ALA A O 1
ATOM 1970 N N . SER A 1 251 ? -7.277 -5.920 10.607 1.00 57.44 251 SER A N 1
ATOM 1971 C CA . SER A 1 251 ? -7.950 -4.827 11.310 1.00 57.44 251 SER A CA 1
ATOM 1972 C C . SER A 1 251 ? -8.554 -5.268 12.651 1.00 57.44 251 SER A C 1
ATOM 1974 O O . SER A 1 251 ? -9.426 -4.586 13.177 1.00 57.44 251 SER A O 1
ATOM 1976 N N . ALA A 1 252 ? -8.123 -6.393 13.231 1.00 58.91 252 ALA A N 1
ATOM 1977 C CA . ALA A 1 252 ? -8.711 -6.928 14.465 1.00 58.91 252 ALA A CA 1
ATOM 1978 C C . ALA A 1 252 ? -8.486 -5.979 15.651 1.00 58.91 252 ALA A C 1
ATOM 1980 O O . ALA A 1 252 ? -9.418 -5.689 16.402 1.00 58.91 252 ALA A O 1
ATOM 1981 N N . ASP A 1 253 ? -7.281 -5.413 15.744 1.00 55.59 253 ASP A N 1
ATOM 1982 C CA . ASP A 1 253 ? -6.949 -4.362 16.711 1.00 55.59 253 ASP A CA 1
ATOM 1983 C C . ASP A 1 253 ? -7.825 -3.124 16.499 1.00 55.59 253 ASP A C 1
ATOM 1985 O O . ASP A 1 253 ? -8.237 -2.462 17.453 1.00 55.59 253 ASP A O 1
ATOM 1989 N N . LEU A 1 254 ? -8.156 -2.844 15.232 1.00 57.75 254 LEU A N 1
ATOM 1990 C CA . LEU A 1 254 ? -8.974 -1.703 14.859 1.00 57.75 254 LEU A CA 1
ATOM 1991 C C . LEU A 1 254 ? -10.433 -1.880 15.302 1.00 57.75 254 LEU A C 1
ATOM 1993 O O . LEU A 1 254 ? -11.028 -0.976 15.883 1.00 57.75 254 LEU A O 1
ATOM 1997 N N . LEU A 1 255 ? -10.971 -3.078 15.079 1.00 57.62 255 LEU A N 1
ATOM 1998 C CA . LEU A 1 255 ? -12.292 -3.519 15.514 1.00 57.62 255 LEU A CA 1
ATOM 1999 C C . LEU A 1 255 ? -12.439 -3.503 17.034 1.00 57.62 255 LEU A C 1
ATOM 2001 O O . LEU A 1 255 ? -13.408 -2.947 17.550 1.00 57.62 255 LEU A O 1
ATOM 2005 N N . ALA A 1 256 ? -11.486 -4.105 17.749 1.00 59.38 256 ALA A N 1
ATOM 2006 C CA . ALA A 1 256 ? -11.509 -4.167 19.205 1.00 59.38 256 ALA A CA 1
ATOM 2007 C C . ALA A 1 256 ? -11.538 -2.757 19.805 1.00 59.38 256 ALA A C 1
ATOM 2009 O O . ALA A 1 256 ? -12.368 -2.466 20.665 1.00 59.38 256 ALA A O 1
ATOM 2010 N N . TYR A 1 257 ? -10.703 -1.853 19.288 1.00 59.09 257 TYR A N 1
ATOM 2011 C CA . TYR A 1 257 ? -10.692 -0.464 19.726 1.00 59.09 257 TYR A CA 1
ATOM 2012 C C . TYR A 1 257 ? -11.981 0.282 19.360 1.00 59.09 257 TYR A C 1
ATOM 2014 O O . TYR A 1 257 ? -12.526 0.964 20.216 1.00 59.09 257 TYR A O 1
ATOM 2022 N N . GLN A 1 258 ? -12.522 0.136 18.144 1.00 59.72 258 GLN A N 1
ATOM 2023 C CA . GLN A 1 258 ? -13.784 0.786 17.753 1.00 59.72 258 GLN A CA 1
ATOM 2024 C C . GLN A 1 258 ? -14.972 0.318 18.597 1.00 59.72 258 GLN A C 1
ATOM 2026 O O . GLN A 1 258 ? -15.831 1.125 18.946 1.00 59.72 258 GLN A O 1
ATOM 2031 N N . ILE A 1 259 ? -15.018 -0.968 18.956 1.00 60.03 259 ILE A N 1
ATOM 2032 C CA . ILE A 1 259 ? -16.031 -1.520 19.863 1.00 60.03 259 ILE A CA 1
ATOM 2033 C C . ILE A 1 259 ? -15.864 -0.919 21.259 1.00 60.03 259 ILE A C 1
ATOM 2035 O O . ILE A 1 259 ? -16.855 -0.487 21.844 1.00 60.03 259 ILE A O 1
ATOM 2039 N N . VAL A 1 260 ? -14.632 -0.842 21.771 1.00 59.44 260 VAL A N 1
ATOM 2040 C CA . VAL A 1 260 ? -14.332 -0.221 23.070 1.00 59.44 260 VAL A CA 1
ATOM 2041 C C . VAL A 1 260 ? -14.665 1.269 23.060 1.00 59.44 260 VAL A C 1
ATOM 2043 O O . VAL A 1 260 ? -15.290 1.745 23.997 1.00 59.44 260 VAL A O 1
ATOM 2046 N N . GLU A 1 261 ? -14.329 2.004 22.004 1.00 57.03 261 GLU A N 1
ATOM 2047 C CA . GLU A 1 261 ? -14.608 3.433 21.869 1.00 57.03 261 GLU A CA 1
ATOM 2048 C C . GLU A 1 261 ? -16.114 3.694 21.745 1.00 57.03 261 GLU A C 1
ATOM 2050 O O . GLU A 1 261 ? -16.646 4.562 22.432 1.00 57.03 261 GLU A O 1
ATOM 2055 N N . HIS A 1 262 ? -16.847 2.905 20.952 1.00 54.78 262 HIS A N 1
ATOM 2056 C CA . HIS A 1 262 ? -18.307 3.001 20.882 1.00 54.78 262 HIS A CA 1
ATOM 2057 C C . HIS A 1 262 ? -18.993 2.585 22.189 1.00 54.78 262 HIS A C 1
ATOM 2059 O O . HIS A 1 262 ? -19.980 3.216 22.579 1.00 54.78 262 HIS A O 1
ATOM 2065 N N . ALA A 1 263 ? -18.484 1.562 22.880 1.00 54.22 263 ALA A N 1
ATOM 2066 C CA . ALA A 1 263 ? -18.968 1.155 24.196 1.00 54.22 263 ALA A CA 1
ATOM 2067 C C . ALA A 1 263 ? -18.683 2.237 25.247 1.00 54.22 263 ALA A C 1
ATOM 2069 O O . ALA A 1 263 ? -19.577 2.596 26.010 1.00 54.22 263 ALA A O 1
ATOM 2070 N N . ALA A 1 264 ? -17.493 2.839 25.224 1.00 48.78 264 ALA A N 1
ATOM 2071 C CA . ALA A 1 264 ? -17.102 3.948 26.087 1.00 48.78 264 ALA A CA 1
ATOM 2072 C C . ALA A 1 264 ? -17.909 5.218 25.789 1.00 48.78 264 ALA A C 1
ATOM 2074 O O . ALA A 1 264 ? -18.318 5.909 26.712 1.00 48.78 264 ALA A O 1
ATOM 2075 N N . LYS A 1 265 ? -18.224 5.512 24.522 1.00 47.91 265 LYS A N 1
ATOM 2076 C CA . LYS A 1 265 ? -19.039 6.669 24.112 1.00 47.91 265 LYS A CA 1
ATOM 2077 C C . LYS A 1 265 ? -20.526 6.493 24.439 1.00 47.91 265 LYS A C 1
ATOM 2079 O O . LYS A 1 265 ? -21.209 7.481 24.691 1.00 47.91 265 LYS A O 1
ATOM 2084 N N . LYS A 1 266 ? -21.033 5.253 24.475 1.00 53.69 266 LYS A N 1
ATOM 2085 C CA . LYS A 1 266 ? -22.354 4.931 25.053 1.00 53.69 266 LYS A CA 1
ATOM 2086 C C . LYS A 1 266 ? -22.328 4.943 26.590 1.00 53.69 266 LYS A C 1
ATOM 2088 O O . LYS A 1 266 ? -23.317 5.341 27.195 1.00 53.69 266 LYS A O 1
ATOM 2093 N N . GLY A 1 267 ? -21.206 4.560 27.204 1.00 44.28 267 GLY A N 1
ATOM 2094 C CA . GLY A 1 267 ? -20.993 4.521 28.655 1.00 44.28 267 GLY A CA 1
ATOM 2095 C C . GLY A 1 267 ? -20.590 5.853 29.301 1.00 44.28 267 GLY A C 1
ATOM 2096 O O . GLY A 1 267 ? -20.731 6.005 30.508 1.00 44.28 267 GLY A O 1
ATOM 2097 N N . SER A 1 268 ? -20.138 6.847 28.531 1.00 47.56 268 SER A N 1
ATOM 2098 C CA . SER A 1 268 ? -19.647 8.133 29.051 1.00 47.56 268 SER A CA 1
ATOM 2099 C C . SER A 1 268 ? -20.735 8.967 29.724 1.00 47.56 268 SER A C 1
ATOM 2101 O O . SER A 1 268 ? -20.435 9.767 30.603 1.00 47.56 268 SER A O 1
ATOM 2103 N N . LYS A 1 269 ? -22.011 8.723 29.392 1.00 49.06 269 LYS A N 1
ATOM 2104 C CA . LYS A 1 269 ? -23.164 9.277 30.120 1.00 49.06 269 LYS A CA 1
ATOM 2105 C C . LYS A 1 269 ? -23.354 8.700 31.531 1.00 49.06 269 LYS A C 1
ATOM 2107 O O . LYS A 1 269 ? -24.158 9.246 32.281 1.00 49.06 269 LYS A O 1
ATOM 2112 N N . TYR A 1 270 ? -22.630 7.643 31.896 1.00 48.50 270 TYR A N 1
ATOM 2113 C CA . TYR A 1 270 ? -22.684 7.002 33.213 1.00 48.50 270 TYR A CA 1
ATOM 2114 C C . TYR A 1 270 ? -21.404 7.200 34.039 1.00 48.50 270 TYR A C 1
ATOM 2116 O O . TYR A 1 270 ? -21.352 6.805 35.202 1.00 48.50 270 TYR A O 1
ATOM 2124 N N . ILE A 1 271 ? -20.375 7.839 33.473 1.00 48.78 271 ILE A N 1
ATOM 2125 C CA . ILE A 1 271 ? -19.130 8.141 34.184 1.00 48.78 271 ILE A CA 1
ATOM 2126 C C . ILE A 1 271 ? -19.310 9.478 34.902 1.00 48.78 271 ILE A C 1
ATOM 2128 O O . ILE A 1 271 ? -19.183 10.547 34.313 1.00 48.78 271 ILE A O 1
ATOM 2132 N N . THR A 1 272 ? -19.640 9.417 36.187 1.00 51.06 272 THR A N 1
ATOM 2133 C CA . THR A 1 272 ? -19.767 10.605 37.034 1.00 51.06 272 THR A CA 1
ATOM 2134 C C . THR A 1 272 ? -18.393 11.006 37.558 1.00 51.06 272 THR A C 1
ATOM 2136 O O . THR A 1 272 ? -17.770 10.244 38.295 1.00 51.06 272 THR A O 1
ATOM 2139 N N . THR A 1 273 ? -17.918 12.196 37.204 1.00 51.91 273 THR A N 1
ATOM 2140 C CA . THR A 1 273 ? -16.611 12.723 37.644 1.00 51.91 273 THR A CA 1
ATOM 2141 C C . THR A 1 273 ? -16.738 13.652 38.853 1.00 51.91 273 THR A C 1
ATOM 2143 O O . THR A 1 273 ? -15.777 13.858 39.591 1.00 51.91 273 THR A O 1
ATOM 2146 N N . THR A 1 274 ? -17.949 14.155 39.119 1.00 72.12 274 THR A N 1
ATOM 2147 C CA . THR A 1 274 ? -18.224 15.117 40.196 1.00 72.12 274 THR A CA 1
ATOM 2148 C C . THR A 1 274 ? -19.237 14.570 41.209 1.00 72.12 274 THR A C 1
ATOM 2150 O O . THR A 1 274 ? -20.196 13.894 40.836 1.00 72.12 274 THR A O 1
ATOM 2153 N N . ARG A 1 275 ? -19.124 14.931 42.500 1.00 69.31 275 ARG A N 1
ATOM 2154 C CA . ARG A 1 275 ? -20.075 14.504 43.562 1.00 69.31 275 ARG A CA 1
ATOM 2155 C C . ARG A 1 275 ? -21.550 14.802 43.235 1.00 69.31 275 ARG A C 1
ATOM 2157 O O . ARG A 1 275 ? -22.437 14.053 43.631 1.00 69.31 275 ARG A O 1
ATOM 2164 N N . ARG A 1 276 ? -21.816 15.878 42.487 1.00 69.44 276 ARG A N 1
ATOM 2165 C CA . ARG A 1 276 ? -23.165 16.263 42.036 1.00 69.44 276 ARG A CA 1
ATOM 2166 C C . ARG A 1 276 ? -23.701 15.358 40.919 1.00 69.44 276 ARG A C 1
ATOM 2168 O O . ARG A 1 276 ? -24.899 15.094 40.874 1.00 69.44 276 ARG A O 1
ATOM 2175 N N . GLU A 1 277 ? -22.827 14.866 40.045 1.00 67.62 277 GLU A N 1
ATOM 2176 C CA . GLU A 1 277 ? -23.174 13.907 38.989 1.00 67.62 277 GLU A CA 1
ATOM 2177 C C . GLU A 1 277 ? -23.474 12.531 39.587 1.00 67.62 277 GLU A C 1
ATOM 2179 O O . GLU A 1 277 ? -24.452 11.905 39.190 1.00 67.62 277 GLU A O 1
ATOM 2184 N N . PHE A 1 278 ? -22.716 12.120 40.613 1.00 71.88 278 PHE A N 1
ATOM 2185 C CA . PHE A 1 278 ? -22.960 10.878 41.353 1.00 71.88 278 PHE A CA 1
ATOM 2186 C C . PHE A 1 278 ? -24.355 10.850 41.987 1.00 71.88 278 PHE A C 1
ATOM 2188 O O . PHE A 1 278 ? -25.084 9.875 41.837 1.00 71.88 278 PHE A O 1
ATOM 2195 N N . GLY A 1 279 ? -24.778 11.947 42.630 1.00 76.94 279 GLY A N 1
ATOM 2196 C CA . GLY A 1 279 ? -26.129 12.047 43.193 1.00 76.94 279 GLY A CA 1
ATOM 2197 C C . GLY A 1 279 ? -27.230 11.953 42.132 1.00 76.94 279 GLY A C 1
ATOM 2198 O O . GLY A 1 279 ? -28.252 11.307 42.349 1.00 76.94 279 GLY A O 1
ATOM 2199 N N . ARG A 1 280 ? -27.013 12.550 40.954 1.00 77.75 280 ARG A N 1
ATOM 2200 C CA . ARG A 1 280 ? -27.977 12.503 39.846 1.00 77.75 280 ARG A CA 1
ATOM 2201 C C . ARG A 1 280 ? -28.073 11.104 39.232 1.00 77.75 280 ARG A C 1
ATOM 2203 O O . ARG A 1 280 ? -29.176 10.653 38.939 1.00 77.75 280 ARG A O 1
ATOM 2210 N N . PHE A 1 281 ? -26.940 10.421 39.088 1.00 78.38 281 PHE A N 1
ATOM 2211 C CA . PHE A 1 281 ? -26.881 9.035 38.630 1.00 78.38 281 PHE A CA 1
ATOM 2212 C C . PHE A 1 281 ? -27.528 8.081 39.641 1.00 78.38 281 PHE A C 1
ATOM 2214 O O . PHE A 1 281 ? -28.372 7.284 39.256 1.00 78.38 281 PHE A O 1
ATOM 2221 N N . PHE A 1 282 ? -27.251 8.240 40.939 1.00 81.50 282 PHE A N 1
ATOM 2222 C CA . PHE A 1 282 ? -27.866 7.437 41.998 1.00 81.50 282 PHE A CA 1
ATOM 2223 C C . PHE A 1 282 ? -29.399 7.542 41.998 1.00 81.50 282 PHE A C 1
ATOM 2225 O O . PHE A 1 282 ? -30.087 6.526 42.048 1.00 81.50 282 PHE A O 1
ATOM 2232 N N . VAL A 1 283 ? -29.949 8.755 41.872 1.00 83.81 283 VAL A N 1
ATOM 2233 C CA . VAL A 1 283 ? -31.407 8.956 41.772 1.00 83.81 283 VAL A CA 1
ATOM 2234 C C . VAL A 1 283 ? -31.972 8.324 40.495 1.00 83.81 283 VAL A C 1
ATOM 2236 O O . VAL A 1 283 ? -33.026 7.691 40.547 1.00 83.81 283 VAL A O 1
ATOM 2239 N N . ALA A 1 284 ? -31.269 8.437 39.363 1.00 82.62 284 ALA A N 1
ATOM 2240 C CA . ALA A 1 284 ? -31.676 7.797 38.111 1.00 82.62 284 ALA A CA 1
ATOM 2241 C C . ALA A 1 284 ? -31.656 6.258 38.202 1.00 82.62 284 ALA A C 1
ATOM 2243 O O . ALA A 1 284 ? -32.555 5.612 37.664 1.00 82.62 284 ALA A O 1
ATOM 2244 N N . SER A 1 285 ? -30.685 5.678 38.914 1.00 84.25 285 SER A N 1
ATOM 2245 C CA . SER A 1 285 ? -30.580 4.234 39.161 1.00 84.25 285 SER A CA 1
ATOM 2246 C C . SER A 1 285 ? -31.651 3.718 40.122 1.00 84.25 285 SER A C 1
ATOM 2248 O O . SER A 1 285 ? -32.251 2.674 39.877 1.00 84.25 285 SER A O 1
ATOM 2250 N N . VAL A 1 286 ? -31.960 4.465 41.188 1.00 87.31 286 VAL A N 1
ATOM 2251 C CA . VAL A 1 286 ? -33.084 4.145 42.088 1.00 87.31 286 VAL A CA 1
ATOM 2252 C C . VAL A 1 286 ? -34.415 4.201 41.330 1.00 87.31 286 VAL A C 1
ATOM 2254 O O . VAL A 1 286 ? -35.256 3.320 41.507 1.00 87.31 286 VAL A O 1
ATOM 2257 N N . GLY A 1 287 ? -34.588 5.184 40.439 1.00 86.19 287 GLY A N 1
ATOM 2258 C CA . GLY A 1 287 ? -35.749 5.272 39.550 1.00 86.19 287 GLY A CA 1
ATOM 2259 C C . GLY A 1 287 ? -35.879 4.059 38.625 1.00 86.19 287 GLY A C 1
ATOM 2260 O O . GLY A 1 287 ? -36.959 3.476 38.531 1.00 86.19 287 GLY A O 1
ATOM 2261 N N . GLY A 1 288 ? -34.776 3.624 38.007 1.00 87.12 288 GLY A N 1
ATOM 2262 C CA . GLY A 1 288 ? -34.743 2.416 37.176 1.00 87.12 288 GLY A CA 1
ATOM 2263 C C . GLY A 1 288 ? -35.100 1.156 37.965 1.00 87.12 288 GLY A C 1
ATOM 2264 O O . GLY A 1 288 ? -35.962 0.384 37.544 1.00 87.12 288 GLY A O 1
ATOM 2265 N N . GLY A 1 289 ? -34.520 0.991 39.157 1.00 87.19 289 GLY A N 1
ATOM 2266 C CA . GLY A 1 289 ? -34.812 -0.130 40.053 1.00 87.19 289 GLY A CA 1
ATOM 2267 C C . GLY A 1 289 ? -36.275 -0.188 40.505 1.00 87.19 289 GLY A C 1
ATOM 2268 O O . GLY A 1 289 ? -36.866 -1.268 40.531 1.00 87.19 289 GLY A O 1
ATOM 2269 N N . LEU A 1 290 ? -36.893 0.962 40.796 1.00 91.44 290 LEU A N 1
ATOM 2270 C CA . LEU A 1 290 ? -38.309 1.034 41.166 1.00 91.44 290 LEU A CA 1
ATOM 2271 C C . LEU A 1 290 ? -39.219 0.600 40.008 1.00 91.44 290 LEU A C 1
ATOM 2273 O O . LEU A 1 290 ? -40.156 -0.171 40.218 1.00 91.44 290 LEU A O 1
ATOM 2277 N N . ILE A 1 291 ? -38.922 1.046 38.782 1.00 89.88 291 ILE A N 1
ATOM 2278 C CA . ILE A 1 291 ? -39.666 0.646 37.579 1.00 89.88 291 ILE A CA 1
ATOM 2279 C C . ILE A 1 291 ? -39.575 -0.872 37.388 1.00 89.88 291 ILE A C 1
ATOM 2281 O O . ILE A 1 291 ? -40.598 -1.534 37.216 1.00 89.88 291 ILE A O 1
ATOM 2285 N N . VAL A 1 292 ? -38.375 -1.448 37.485 1.00 90.44 292 VAL A N 1
ATOM 2286 C CA . VAL A 1 292 ? -38.185 -2.902 37.358 1.00 90.44 292 VAL A CA 1
ATOM 2287 C C . VAL A 1 292 ? -38.944 -3.663 38.448 1.00 90.44 292 VAL A C 1
ATOM 2289 O O . VAL A 1 292 ? -39.593 -4.664 38.147 1.00 90.44 292 VAL A O 1
ATOM 2292 N N . ALA A 1 293 ? -38.932 -3.182 39.694 1.00 90.31 293 ALA A N 1
ATOM 2293 C CA . ALA A 1 293 ? -39.654 -3.812 40.799 1.00 90.31 293 ALA A CA 1
ATOM 2294 C C . ALA A 1 293 ? -41.178 -3.838 40.569 1.00 90.31 293 ALA A C 1
ATOM 2296 O O . ALA A 1 293 ? -41.820 -4.868 40.784 1.00 90.31 293 ALA A O 1
ATOM 2297 N N . VAL A 1 294 ? -41.758 -2.741 40.071 1.00 92.50 294 VAL A N 1
ATOM 2298 C CA . VAL A 1 294 ? -43.189 -2.667 39.723 1.00 92.50 294 VAL A CA 1
ATOM 2299 C C . VAL A 1 294 ? -43.537 -3.637 38.589 1.00 92.50 294 VAL A C 1
ATOM 2301 O O . VAL A 1 294 ? -44.526 -4.365 38.668 1.00 92.50 294 VAL A O 1
ATOM 2304 N N . PHE A 1 295 ? -42.706 -3.714 37.552 1.00 91.00 295 PHE A N 1
ATOM 2305 C CA . PHE A 1 295 ? -42.934 -4.632 36.432 1.00 91.00 295 PHE A CA 1
ATOM 2306 C C . PHE A 1 295 ? -42.710 -6.106 36.802 1.00 91.00 295 PHE A C 1
ATOM 2308 O O . PHE A 1 295 ? -43.366 -6.989 36.238 1.00 91.00 295 PHE A O 1
ATOM 2315 N N . ALA A 1 296 ? -41.853 -6.389 37.786 1.00 88.62 296 ALA A N 1
ATOM 2316 C CA . ALA A 1 296 ? -41.721 -7.714 38.386 1.00 88.62 296 ALA A CA 1
ATOM 2317 C C . ALA A 1 296 ? -42.981 -8.107 39.180 1.00 88.62 296 ALA A C 1
ATOM 2319 O O . ALA A 1 296 ? -43.436 -9.246 39.079 1.00 88.62 296 ALA A O 1
ATOM 2320 N N . LEU A 1 297 ? -43.596 -7.162 39.900 1.00 90.75 297 LEU A N 1
ATOM 2321 C CA . LEU A 1 297 ? -44.897 -7.356 40.551 1.00 90.75 297 LEU A CA 1
ATOM 2322 C C . LEU A 1 297 ? -46.005 -7.648 39.532 1.00 90.75 297 LEU A C 1
ATOM 2324 O O . LEU A 1 297 ? -46.755 -8.605 39.718 1.00 90.75 297 LEU A O 1
ATOM 2328 N N . PHE A 1 298 ? -46.075 -6.906 38.421 1.00 88.50 298 PHE A N 1
ATOM 2329 C CA . PHE A 1 298 ? -47.027 -7.211 37.347 1.00 88.50 298 PHE A CA 1
ATOM 2330 C C . PHE A 1 298 ? -46.805 -8.596 36.746 1.00 88.50 298 PHE A C 1
ATOM 2332 O O . PHE A 1 298 ? -47.773 -9.319 36.523 1.00 88.50 298 PHE A O 1
ATOM 2339 N N . LYS A 1 299 ? -45.548 -9.017 36.563 1.00 87.00 299 LYS A N 1
ATOM 2340 C CA . LYS A 1 299 ? -45.234 -10.378 36.115 1.00 87.00 299 LYS A CA 1
ATOM 2341 C C . LYS A 1 299 ? -45.756 -11.434 37.096 1.00 87.00 299 LYS A C 1
ATOM 2343 O O . LYS A 1 299 ? -46.351 -12.412 36.658 1.00 87.00 299 LYS A O 1
ATOM 2348 N N . LEU A 1 300 ? -45.583 -11.231 38.406 1.00 85.44 300 LEU A N 1
ATOM 2349 C CA . LEU A 1 300 ? -46.103 -12.141 39.438 1.00 85.44 300 LEU A CA 1
ATOM 2350 C C . LEU A 1 300 ? -47.636 -12.187 39.473 1.00 85.44 300 LEU A C 1
ATOM 2352 O O . LEU A 1 300 ? -48.203 -13.235 39.767 1.00 85.44 300 LEU A O 1
ATOM 2356 N N . LEU A 1 301 ? -48.309 -11.072 39.184 1.00 86.00 301 LEU A N 1
ATOM 2357 C CA . LEU A 1 301 ? -49.769 -11.024 39.074 1.00 86.00 301 LEU A CA 1
ATOM 2358 C C . LEU A 1 301 ? -50.260 -11.735 37.808 1.00 86.00 301 LEU A C 1
ATOM 2360 O O . LEU A 1 301 ? -51.203 -12.516 37.881 1.00 86.00 301 LEU A O 1
ATOM 2364 N N . LEU A 1 302 ? -49.584 -11.526 36.677 1.00 84.44 302 LEU A N 1
ATOM 2365 C CA . LEU A 1 302 ? -49.871 -12.210 35.414 1.00 84.44 302 LEU A CA 1
ATOM 2366 C C . LEU A 1 302 ? -49.635 -13.723 35.512 1.00 84.44 302 LEU A C 1
ATOM 2368 O O . LEU A 1 302 ? -50.414 -14.484 34.958 1.00 84.44 302 LEU A O 1
ATOM 2372 N N . ALA A 1 303 ? -48.622 -14.164 36.265 1.00 81.12 303 ALA A N 1
ATOM 2373 C CA . ALA A 1 303 ? -48.343 -15.582 36.520 1.00 81.12 303 ALA A CA 1
ATOM 2374 C C . ALA A 1 303 ? -49.447 -16.304 37.315 1.00 81.12 303 ALA A C 1
ATOM 2376 O O . ALA A 1 303 ? -49.497 -17.529 37.324 1.00 81.12 303 ALA A O 1
ATOM 2377 N N . LYS A 1 304 ? -50.304 -15.559 38.026 1.00 83.44 304 LYS A N 1
ATOM 2378 C CA . LYS A 1 304 ? -51.448 -16.115 38.767 1.00 83.44 304 LYS A CA 1
ATOM 2379 C C . LYS A 1 304 ? -52.725 -16.178 37.931 1.00 83.44 304 LYS A C 1
ATOM 2381 O O . LYS A 1 304 ? -53.721 -16.715 38.406 1.00 83.44 304 LYS A O 1
ATOM 2386 N N . ALA A 1 305 ? -52.725 -15.593 36.736 1.00 79.12 305 ALA A N 1
ATOM 2387 C CA . ALA A 1 305 ? -53.840 -15.700 35.814 1.00 79.12 305 ALA A CA 1
ATOM 2388 C C . ALA A 1 305 ? -53.699 -17.012 35.034 1.00 79.12 305 ALA A C 1
ATOM 2390 O O . ALA A 1 305 ? -52.675 -17.242 34.397 1.00 79.12 305 ALA A O 1
ATOM 2391 N N . ASP A 1 306 ? -54.724 -17.861 35.093 1.00 75.19 306 ASP A N 1
ATOM 2392 C CA . ASP A 1 306 ? -54.761 -19.172 34.433 1.00 75.19 306 ASP A CA 1
ATOM 2393 C C . ASP A 1 306 ? -54.965 -18.987 32.914 1.00 75.19 306 ASP A C 1
ATOM 2395 O O . ASP A 1 306 ? -56.059 -19.117 32.361 1.00 75.19 306 ASP A O 1
ATOM 2399 N N . LEU A 1 307 ? -53.910 -18.524 32.244 1.00 79.25 307 LEU A N 1
ATOM 2400 C CA . LEU A 1 307 ? -53.903 -18.135 30.838 1.00 79.25 307 LEU A CA 1
ATOM 2401 C C . LEU A 1 307 ? -53.363 -19.267 29.962 1.00 79.25 307 LEU A C 1
ATOM 2403 O O . LEU A 1 307 ? -52.532 -20.073 30.368 1.00 79.25 307 LEU A O 1
ATOM 2407 N N . SER A 1 308 ? -53.797 -19.297 28.701 1.00 86.94 308 SER A N 1
ATOM 2408 C CA . SER A 1 308 ? -53.178 -20.179 27.705 1.00 86.94 308 SER A CA 1
ATOM 2409 C C . SER A 1 308 ? -51.711 -19.794 27.457 1.00 86.94 308 SER A C 1
ATOM 2411 O O . SER A 1 308 ? -51.367 -18.610 27.484 1.00 86.94 308 SER A O 1
ATOM 2413 N N . LEU A 1 309 ? -50.873 -20.778 27.109 1.00 83.12 309 LEU A N 1
ATOM 2414 C CA . LEU A 1 309 ? -49.429 -20.609 26.880 1.00 83.12 309 LEU A CA 1
ATOM 2415 C C . LEU A 1 309 ? -49.086 -19.449 25.916 1.00 83.12 309 LEU A C 1
ATOM 2417 O O . LEU A 1 309 ? -48.105 -18.733 26.103 1.00 83.12 309 LEU A O 1
ATOM 2421 N N . GLY A 1 310 ? -49.910 -19.246 24.880 1.00 84.69 310 GLY A N 1
ATOM 2422 C CA . GLY A 1 310 ? -49.730 -18.163 23.907 1.00 84.69 310 GLY A CA 1
ATOM 2423 C C . GLY A 1 310 ? -50.086 -16.778 24.457 1.00 84.69 310 GLY A C 1
ATOM 2424 O O . GLY A 1 310 ? -49.380 -15.807 24.186 1.00 84.69 310 GLY A O 1
ATOM 2425 N N . ALA A 1 311 ? -51.149 -16.682 25.259 1.00 84.44 311 ALA A N 1
ATOM 2426 C CA . ALA A 1 311 ? -51.548 -15.430 25.902 1.00 84.44 311 ALA A CA 1
ATOM 2427 C C . ALA A 1 311 ? -50.535 -15.005 26.977 1.00 84.44 311 ALA A C 1
ATOM 2429 O O . ALA A 1 311 ? -50.206 -13.823 27.079 1.00 84.44 311 ALA A O 1
ATOM 2430 N N . GLU A 1 312 ? -49.993 -15.966 27.726 1.00 84.75 312 GLU A N 1
ATOM 2431 C CA . GLU A 1 312 ? -48.953 -15.727 28.728 1.00 84.75 312 GLU A CA 1
ATOM 2432 C C . GLU A 1 312 ? -47.657 -15.199 28.088 1.00 84.75 312 GLU A C 1
ATOM 2434 O O . GLU A 1 312 ? -47.141 -14.158 28.500 1.00 84.75 312 GLU A O 1
ATOM 2439 N N . ALA A 1 313 ? -47.177 -15.846 27.018 1.00 85.88 313 ALA A N 1
ATOM 2440 C CA . ALA A 1 313 ? -45.985 -15.408 26.289 1.00 85.88 313 ALA A CA 1
ATOM 2441 C C . ALA A 1 313 ? -46.134 -13.982 25.725 1.00 85.88 313 ALA A C 1
ATOM 2443 O O . ALA A 1 313 ? -45.220 -13.158 25.842 1.00 85.88 313 ALA A O 1
ATOM 2444 N N . LEU A 1 314 ? -47.303 -13.665 25.158 1.00 89.44 314 LEU A N 1
ATOM 2445 C CA . LEU A 1 314 ? -47.591 -12.342 24.610 1.00 89.44 314 LEU A CA 1
ATOM 2446 C C . LEU A 1 314 ? -47.622 -11.272 25.712 1.00 89.44 314 LEU A C 1
ATOM 2448 O O . LEU A 1 314 ? -46.936 -10.257 25.593 1.00 89.44 314 LEU A O 1
ATOM 2452 N N . LEU A 1 315 ? -48.328 -11.514 26.820 1.00 88.69 315 LEU A N 1
ATOM 2453 C CA . LEU A 1 315 ? -48.410 -10.571 27.943 1.00 88.69 315 LEU A CA 1
ATOM 2454 C C . LEU A 1 315 ? -47.059 -10.357 28.633 1.00 88.69 315 LEU A C 1
ATOM 2456 O O . LEU A 1 315 ? -46.729 -9.227 28.991 1.00 88.69 315 LEU A O 1
ATOM 2460 N N . TYR A 1 316 ? -46.237 -11.398 28.763 1.00 88.50 316 TYR A N 1
ATOM 2461 C CA . TYR A 1 316 ? -44.881 -11.260 29.297 1.00 88.50 316 TYR A CA 1
ATOM 2462 C C . TYR A 1 316 ? -43.983 -10.430 28.383 1.00 88.50 316 TYR A C 1
ATOM 2464 O O . TYR A 1 316 ? -43.243 -9.576 28.877 1.00 88.50 316 TYR A O 1
ATOM 2472 N N . SER A 1 317 ? -44.068 -10.638 27.066 1.00 87.69 317 SER A N 1
ATOM 2473 C CA . SER A 1 317 ? -43.307 -9.848 26.094 1.00 87.69 317 SER A CA 1
ATOM 2474 C C . SER A 1 317 ? -43.710 -8.366 26.113 1.00 87.69 317 SER A C 1
ATOM 2476 O O . SER A 1 317 ? -42.838 -7.497 26.145 1.00 87.69 317 SER A O 1
ATOM 2478 N N . LEU A 1 318 ? -45.012 -8.070 26.212 1.00 91.81 318 LEU A N 1
ATOM 2479 C CA . LEU A 1 318 ? -45.551 -6.713 26.358 1.00 91.81 318 LEU A CA 1
ATOM 2480 C C . LEU A 1 318 ? -45.109 -6.054 27.666 1.00 91.81 318 LEU A C 1
ATOM 2482 O O . LEU A 1 318 ? -44.686 -4.900 27.654 1.00 91.81 318 LEU A O 1
ATOM 2486 N N . ASN A 1 319 ? -45.154 -6.789 28.780 1.00 91.50 319 ASN A N 1
ATOM 2487 C CA . ASN A 1 319 ? -44.704 -6.298 30.081 1.00 91.50 319 ASN A CA 1
ATOM 2488 C C . ASN A 1 319 ? -43.213 -5.917 30.040 1.00 91.50 319 ASN A C 1
ATOM 2490 O O . ASN A 1 319 ? -42.827 -4.840 30.490 1.00 91.50 319 ASN A O 1
ATOM 2494 N N . TYR A 1 320 ? -42.374 -6.759 29.431 1.00 89.06 320 TYR A N 1
ATOM 2495 C CA . TYR A 1 320 ? -40.946 -6.473 29.277 1.00 89.06 320 TYR A CA 1
ATOM 2496 C C . TYR A 1 320 ? -40.674 -5.283 28.350 1.00 89.06 320 TYR A C 1
ATOM 2498 O O . TYR A 1 320 ? -39.866 -4.415 28.684 1.00 89.06 320 TYR A O 1
ATOM 2506 N N . ALA A 1 321 ? -41.359 -5.214 27.205 1.00 89.94 321 ALA A N 1
ATOM 2507 C CA . ALA A 1 321 ? -41.221 -4.107 26.264 1.00 89.94 321 ALA A CA 1
ATOM 2508 C C . ALA A 1 321 ? -41.630 -2.773 26.906 1.00 89.94 321 ALA A C 1
ATOM 2510 O O . ALA A 1 321 ? -40.884 -1.798 26.831 1.00 89.94 321 ALA A O 1
ATOM 2511 N N . ALA A 1 322 ? -42.768 -2.743 27.604 1.00 90.38 322 ALA A N 1
ATOM 2512 C CA . ALA A 1 322 ? -43.239 -1.560 28.314 1.00 90.38 322 ALA A CA 1
ATOM 2513 C C . ALA A 1 322 ? -42.253 -1.111 29.406 1.00 90.38 322 ALA A C 1
ATOM 2515 O O . ALA A 1 322 ? -41.985 0.083 29.512 1.00 90.38 322 ALA A O 1
ATOM 2516 N N . CYS A 1 323 ? -41.649 -2.045 30.150 1.00 89.69 323 CYS A N 1
ATOM 2517 C CA . CYS A 1 323 ? -40.615 -1.740 31.141 1.00 89.69 323 CYS A CA 1
ATOM 2518 C C . CYS A 1 323 ? -39.416 -1.005 30.511 1.00 89.69 323 CYS A C 1
ATOM 2520 O O . CYS A 1 323 ? -39.034 0.072 30.971 1.00 89.69 323 CYS A O 1
ATOM 2522 N N . PHE A 1 324 ? -38.864 -1.538 29.414 1.00 88.06 324 PHE A N 1
ATOM 2523 C CA . PHE A 1 324 ? -37.713 -0.940 28.728 1.00 88.06 324 PHE A CA 1
ATOM 2524 C C . PHE A 1 324 ? -38.024 0.418 28.093 1.00 88.06 324 PHE A C 1
ATOM 2526 O O . PHE A 1 324 ? -37.204 1.334 28.176 1.00 88.06 324 PHE A O 1
ATOM 2533 N N . ILE A 1 325 ? -39.208 0.572 27.494 1.00 89.06 325 ILE A N 1
ATOM 2534 C CA . ILE A 1 325 ? -39.669 1.856 26.952 1.00 89.06 325 ILE A CA 1
ATOM 2535 C C . ILE A 1 325 ? -39.781 2.886 28.082 1.00 89.06 325 ILE A C 1
ATOM 2537 O O . ILE A 1 325 ? -39.337 4.021 27.918 1.00 89.06 325 ILE A O 1
ATOM 2541 N N . LEU A 1 326 ? -40.317 2.498 29.244 1.00 87.69 326 LEU A N 1
ATOM 2542 C CA . LEU A 1 326 ? -40.463 3.400 30.385 1.00 87.69 326 LEU A CA 1
ATOM 2543 C C . LEU A 1 326 ? -39.101 3.844 30.940 1.00 87.69 326 LEU A C 1
ATOM 2545 O O . LEU A 1 326 ? -38.904 5.031 31.193 1.00 87.69 326 LEU A O 1
ATOM 2549 N N . ILE A 1 327 ? -38.142 2.922 31.079 1.00 87.81 327 ILE A N 1
ATOM 2550 C CA . ILE A 1 327 ? -36.761 3.231 31.491 1.00 87.81 327 ILE A CA 1
ATOM 2551 C C . ILE A 1 327 ? -36.111 4.211 30.501 1.00 87.81 327 ILE A C 1
ATOM 2553 O O . ILE A 1 327 ? -35.518 5.207 30.913 1.00 87.81 327 ILE A O 1
ATOM 2557 N N . TYR A 1 328 ? -36.284 3.977 29.197 1.00 82.88 328 TYR A N 1
ATOM 2558 C CA . TYR A 1 328 ? -35.741 4.839 28.147 1.00 82.88 328 TYR A CA 1
ATOM 2559 C C . TYR A 1 328 ? -36.346 6.252 28.169 1.00 82.88 328 TYR A C 1
ATOM 2561 O O . TYR A 1 328 ? -35.609 7.236 28.127 1.00 82.88 328 TYR A O 1
ATOM 2569 N N . LEU A 1 329 ? -37.676 6.366 28.277 1.00 84.75 329 LEU A N 1
ATOM 2570 C CA . LEU A 1 329 ? -38.384 7.654 28.287 1.00 84.75 329 LEU A CA 1
ATOM 2571 C C . LEU A 1 329 ? -38.110 8.473 29.551 1.00 84.75 329 LEU A C 1
ATOM 2573 O O . LEU A 1 329 ? -38.025 9.697 29.489 1.00 84.75 329 LEU A O 1
ATOM 2577 N N . THR A 1 330 ? -37.970 7.806 30.697 1.00 83.19 330 THR A N 1
ATOM 2578 C CA . THR A 1 330 ? -37.693 8.470 31.982 1.00 83.19 330 THR A CA 1
ATOM 2579 C C . THR A 1 330 ? -36.228 8.876 32.140 1.00 83.19 330 THR A C 1
ATOM 2581 O O . THR A 1 330 ? -35.897 9.619 33.063 1.00 83.19 330 THR A O 1
ATOM 2584 N N . GLY A 1 331 ? -35.341 8.412 31.250 1.00 77.81 331 GLY A N 1
ATOM 2585 C CA . GLY A 1 331 ? -33.898 8.609 31.381 1.00 77.81 331 GLY A CA 1
ATOM 2586 C C . GLY A 1 331 ? -33.318 7.923 32.621 1.00 77.81 331 GLY A C 1
ATOM 2587 O O . GLY A 1 331 ? -32.244 8.311 33.087 1.00 77.81 331 GLY A O 1
ATOM 2588 N N . ALA A 1 332 ? -34.039 6.943 33.171 1.00 79.44 332 ALA A N 1
ATOM 2589 C CA . ALA A 1 332 ? -33.580 6.137 34.285 1.00 79.44 332 ALA A CA 1
ATOM 2590 C C . ALA A 1 332 ? -32.372 5.291 33.860 1.00 79.44 332 ALA A C 1
ATOM 2592 O O . ALA A 1 332 ? -32.224 4.912 32.695 1.00 79.44 332 ALA A O 1
ATOM 2593 N N . ALA A 1 333 ? -31.490 5.015 34.813 1.00 71.25 333 ALA A N 1
ATOM 2594 C CA . ALA A 1 333 ? -30.299 4.209 34.589 1.00 71.25 333 ALA A CA 1
ATOM 2595 C C . ALA A 1 333 ? -30.480 2.828 35.223 1.00 71.25 333 ALA A C 1
ATOM 2597 O O . ALA A 1 333 ? -31.199 2.691 36.212 1.00 71.25 333 ALA A O 1
ATOM 2598 N N . LEU A 1 334 ? -29.831 1.818 34.652 1.00 60.66 334 LEU A N 1
ATOM 2599 C CA . LEU A 1 334 ? -29.814 0.447 35.154 1.00 60.66 334 LEU A CA 1
ATOM 2600 C C . LEU A 1 334 ? -28.380 -0.054 35.221 1.00 60.66 334 LEU A C 1
ATOM 2602 O O . LEU A 1 334 ? -27.637 0.223 34.250 1.00 60.66 334 LEU A O 1
#